Protein AF-0000000078652740 (afdb_homodimer)

Solvent-accessible surface area (backbone atoms only — not comparable to full-atom values): 12993 Å² total; per-residue (Å²): 124,85,76,62,72,45,79,94,53,55,60,87,77,46,58,88,49,27,45,53,36,33,35,73,75,49,30,42,51,66,47,46,45,50,50,59,66,27,67,89,37,72,40,36,67,67,56,48,48,60,71,64,47,96,61,51,69,67,55,52,53,51,48,52,51,52,34,33,75,70,50,29,34,41,80,46,77,42,96,46,94,71,71,42,59,38,34,31,58,28,78,58,36,55,68,46,48,61,38,52,49,35,30,28,53,48,17,48,52,50,51,50,31,24,52,59,62,96,127,84,75,62,71,46,78,92,52,56,60,88,76,47,57,88,48,27,44,55,36,33,35,71,76,50,31,40,50,66,48,47,45,51,50,58,66,27,66,89,36,70,40,35,68,68,56,48,47,60,72,64,48,94,62,52,70,67,55,51,52,51,48,52,51,51,33,34,75,71,49,29,35,42,81,45,77,42,95,47,94,73,71,44,58,39,35,31,56,30,78,58,36,55,68,47,49,60,36,53,49,35,30,28,54,48,17,46,52,49,51,50,31,26,52,59,60,98

Secondary structure (DSSP, 8-state):
------TT--GGGS-SSHHHHHHHHH-BHHHHHHHHHHTT--B-HHHHHHHH-S--HHHHHHHHHHHHHTTSEEEEEE-SSS-EEEEEE-HHHHTTHHHHHHHHHHHHHHHHHHHHT-/------TT--GGGS-SSHHHHHHHHH-BHHHHHHHHHHTT--B-HHHHHHHH-S--HHHHHHHHHHHHHTTSEEEEEE-SSS-EEEEEE-HHHHTTHHHHHHHHHHHHHHHHHHHHT-

Radius of gyration: 19.43 Å; Cα contacts (8 Å, |Δi|>4): 302; chains: 2; bounding box: 37×61×44 Å

Structure (mmCIF, N/CA/C/O backbone):
data_AF-0000000078652740-model_v1
#
loop_
_entity.id
_entity.type
_entity.pdbx_description
1 polymer 'Transcriptional regulatory protein'
#
loop_
_atom_site.group_PDB
_atom_site.id
_atom_site.type_symbol
_atom_site.label_atom_id
_atom_site.label_alt_id
_atom_site.label_comp_id
_atom_site.label_asym_id
_atom_site.label_entity_id
_atom_site.label_seq_id
_atom_site.pdbx_PDB_ins_code
_atom_site.Cartn_x
_atom_site.Cartn_y
_atom_site.Cartn_z
_atom_site.occupancy
_atom_site.B_iso_or_equiv
_atom_site.auth_seq_id
_atom_site.auth_comp_id
_atom_site.auth_asym_id
_atom_site.auth_atom_id
_atom_site.pdbx_PDB_model_num
ATOM 1 N N . MET A 1 1 ? -8.688 23.406 -11.023 1 40.38 1 MET A N 1
ATOM 2 C CA . MET A 1 1 ? -7.969 22.281 -10.445 1 40.38 1 MET A CA 1
ATOM 3 C C . MET A 1 1 ? -6.617 22.719 -9.891 1 40.38 1 MET A C 1
ATOM 5 O O . MET A 1 1 ? -5.785 23.266 -10.625 1 40.38 1 MET A O 1
ATOM 9 N N . SER A 1 2 ? -6.676 23.188 -8.648 1 46.56 2 SER A N 1
ATOM 10 C CA . SER A 1 2 ? -5.48 23.828 -8.117 1 46.56 2 SER A CA 1
ATOM 11 C C . SER A 1 2 ? -4.23 23 -8.43 1 46.56 2 SER A C 1
ATOM 13 O O . SER A 1 2 ? -4.25 21.781 -8.336 1 46.56 2 SER A O 1
ATOM 15 N N . GLU A 1 3 ? -3.398 23.469 -9.219 1 55.47 3 GLU A N 1
ATOM 16 C CA . GLU A 1 3 ? -2.146 22.859 -9.672 1 55.47 3 GLU A CA 1
ATOM 17 C C . GLU A 1 3 ? -1.311 22.375 -8.492 1 55.47 3 GLU A C 1
ATOM 19 O O . GLU A 1 3 ? -1.034 23.141 -7.562 1 55.47 3 GLU A O 1
ATOM 24 N N . ILE A 1 4 ? -1.416 21.109 -8.195 1 65 4 ILE A N 1
ATOM 25 C CA . ILE A 1 4 ? -0.569 20.547 -7.148 1 65 4 ILE A CA 1
ATOM 26 C C . ILE A 1 4 ? 0.899 20.812 -7.473 1 65 4 ILE A C 1
ATOM 28 O O . ILE A 1 4 ? 1.375 20.469 -8.555 1 65 4 ILE A O 1
ATOM 32 N N . VAL A 1 5 ? 1.464 21.75 -6.738 1 64.81 5 VAL A N 1
ATOM 33 C CA . VAL A 1 5 ? 2.885 22.047 -6.906 1 64.81 5 VAL A CA 1
ATOM 34 C C . VAL A 1 5 ? 3.703 21.203 -5.934 1 64.81 5 VAL A C 1
ATOM 36 O O . VAL A 1 5 ? 3.473 21.234 -4.723 1 64.81 5 VAL A O 1
ATOM 39 N N . VAL A 1 6 ? 4.438 20.297 -6.59 1 73.06 6 VAL A N 1
ATOM 40 C CA . VAL A 1 6 ? 5.34 19.484 -5.777 1 73.06 6 VAL A CA 1
ATOM 41 C C . VAL A 1 6 ? 6.738 20.109 -5.785 1 73.06 6 VAL A C 1
ATOM 43 O O . VAL A 1 6 ? 7.422 20.094 -6.812 1 73.06 6 VAL A O 1
ATOM 46 N N . ALA A 1 7 ? 7.043 20.812 -4.844 1 68.19 7 ALA A N 1
ATOM 47 C CA . ALA A 1 7 ? 8.344 21.484 -4.789 1 68.19 7 ALA A CA 1
ATOM 48 C C . ALA A 1 7 ? 9.414 20.547 -4.227 1 68.19 7 ALA A C 1
ATOM 50 O O . ALA A 1 7 ? 9.117 19.703 -3.383 1 68.19 7 ALA A O 1
ATOM 51 N N . GLY A 1 8 ? 10.555 20.547 -4.809 1 81.06 8 GLY A N 1
ATOM 52 C CA . GLY A 1 8 ? 11.727 19.938 -4.203 1 81.06 8 GLY A CA 1
ATOM 53 C C . GLY A 1 8 ? 11.977 18.531 -4.688 1 81.06 8 GLY A C 1
ATOM 54 O O . GLY A 1 8 ? 12.859 17.844 -4.176 1 81.06 8 GLY A O 1
ATOM 55 N N . VAL A 1 9 ? 11.141 18.047 -5.562 1 87.88 9 VAL A N 1
ATOM 56 C CA . VAL A 1 9 ? 11.359 16.703 -6.07 1 87.88 9 VAL A CA 1
ATOM 57 C C . VAL A 1 9 ? 11.781 16.75 -7.535 1 87.88 9 VAL A C 1
ATOM 59 O O . VAL A 1 9 ? 11.172 17.469 -8.336 1 87.88 9 VAL A O 1
ATOM 62 N N . SER A 1 10 ? 12.742 16.016 -7.852 1 90.81 10 SER A N 1
ATOM 63 C CA . SER A 1 10 ? 13.18 15.922 -9.242 1 90.81 10 SER A CA 1
ATOM 64 C C . SER A 1 10 ? 12.602 14.68 -9.914 1 90.81 10 SER A C 1
ATOM 66 O O . SER A 1 10 ? 12.516 13.617 -9.297 1 90.81 10 SER A O 1
ATOM 68 N N . PRO A 1 11 ? 12.227 14.844 -11.133 1 90.88 11 PRO A N 1
ATOM 69 C CA . PRO A 1 11 ? 11.719 13.68 -11.859 1 90.88 11 PRO A CA 1
ATOM 70 C C . PRO A 1 11 ? 12.688 12.5 -11.852 1 90.88 11 PRO A C 1
ATOM 72 O O . PRO A 1 11 ? 12.266 11.344 -11.844 1 90.88 11 PRO A O 1
ATOM 75 N N . SER A 1 12 ? 13.93 12.82 -11.836 1 91.5 12 SER A N 1
ATOM 76 C CA . SER A 1 12 ? 14.953 11.773 -11.883 1 91.5 12 SER A CA 1
ATOM 77 C C . SER A 1 12 ? 15 10.992 -10.578 1 91.5 12 SER A C 1
ATOM 79 O O . SER A 1 12 ? 15.586 9.906 -10.516 1 91.5 12 SER A O 1
ATOM 81 N N . ASP A 1 13 ? 14.375 11.453 -9.578 1 91.44 13 ASP A N 1
ATOM 82 C CA . ASP A 1 13 ? 14.359 10.812 -8.266 1 91.44 13 ASP A CA 1
ATOM 83 C C . ASP A 1 13 ? 13.219 9.805 -8.156 1 91.44 13 ASP A C 1
ATOM 85 O O . ASP A 1 13 ? 13.133 9.047 -7.188 1 91.44 13 ASP A O 1
ATOM 89 N N . LEU A 1 14 ? 12.383 9.836 -9.141 1 95.69 14 LEU A N 1
ATOM 90 C CA . LEU A 1 14 ? 11.195 8.992 -9.07 1 95.69 14 LEU A CA 1
ATOM 91 C C . LEU A 1 14 ? 11.391 7.715 -9.891 1 95.69 14 LEU A C 1
ATOM 93 O O . LEU A 1 14 ? 12.016 7.742 -10.945 1 95.69 14 LEU A O 1
ATOM 97 N N . PRO A 1 15 ? 10.875 6.637 -9.352 1 96.31 15 PRO A N 1
ATOM 98 C CA . PRO A 1 15 ? 10.914 5.414 -10.164 1 96.31 15 PRO A CA 1
ATOM 99 C C . PRO A 1 15 ? 10.234 5.578 -11.516 1 96.31 15 PRO A C 1
ATOM 101 O O . PRO A 1 15 ? 9.312 6.391 -11.648 1 96.31 15 PRO A O 1
ATOM 104 N N . ALA A 1 16 ? 10.688 4.805 -12.461 1 95.31 16 ALA A N 1
ATOM 105 C CA . ALA A 1 16 ? 10.062 4.824 -13.781 1 95.31 16 ALA A CA 1
ATOM 106 C C . ALA A 1 16 ? 8.625 4.324 -13.719 1 95.31 16 ALA A C 1
ATOM 108 O O . ALA A 1 16 ? 7.734 4.887 -14.359 1 95.31 16 ALA A O 1
ATOM 109 N N . CYS A 1 17 ? 8.398 3.344 -12.953 1 97.12 17 CYS A N 1
ATOM 110 C CA . CYS A 1 17 ? 7.066 2.76 -12.828 1 97.12 17 CYS A CA 1
ATOM 111 C C . CYS A 1 17 ? 6.172 3.621 -11.953 1 97.12 17 CYS A C 1
ATOM 113 O O . CYS A 1 17 ? 6.492 3.871 -10.789 1 97.12 17 CYS A O 1
ATOM 115 N N . PRO A 1 18 ? 4.977 3.971 -12.453 1 98.44 18 PRO A N 1
ATOM 116 C CA . PRO A 1 18 ? 4.078 4.828 -11.68 1 98.44 18 PRO A CA 1
ATOM 117 C C . PRO A 1 18 ? 3.584 4.16 -10.398 1 98.44 18 PRO A C 1
ATOM 119 O O . PRO A 1 18 ? 3.396 4.828 -9.375 1 98.44 18 PRO A O 1
ATOM 122 N N . VAL A 1 19 ? 3.359 2.887 -10.484 1 98.69 19 VAL A N 1
ATOM 123 C CA . VAL A 1 19 ? 2.949 2.186 -9.266 1 98.69 19 VAL A CA 1
ATOM 124 C C . VAL A 1 19 ? 4.039 2.307 -8.203 1 98.69 19 VAL A C 1
ATOM 126 O O . VAL A 1 19 ? 3.752 2.576 -7.039 1 98.69 19 VAL A O 1
ATOM 129 N N . GLU A 1 20 ? 5.273 2.152 -8.617 1 98 20 GLU A N 1
ATOM 130 C CA . GLU A 1 20 ? 6.387 2.297 -7.691 1 98 20 GLU A CA 1
ATOM 131 C C . GLU A 1 20 ? 6.488 3.727 -7.168 1 98 20 GLU A C 1
ATOM 133 O O . GLU A 1 20 ? 6.871 3.947 -6.016 1 98 20 GLU A O 1
ATOM 138 N N . THR A 1 21 ? 6.211 4.645 -8.031 1 98.06 21 THR A N 1
ATOM 139 C CA . THR A 1 21 ? 6.184 6.035 -7.586 1 98.06 21 THR A CA 1
ATOM 140 C C . THR A 1 21 ? 5.184 6.219 -6.445 1 98.06 21 THR A C 1
ATOM 142 O O . THR A 1 21 ? 5.5 6.848 -5.434 1 98.06 21 THR A O 1
ATOM 145 N N . THR A 1 22 ? 3.971 5.676 -6.574 1 98.62 22 THR A N 1
ATOM 146 C CA . THR A 1 22 ? 2.973 5.727 -5.512 1 98.62 22 THR A 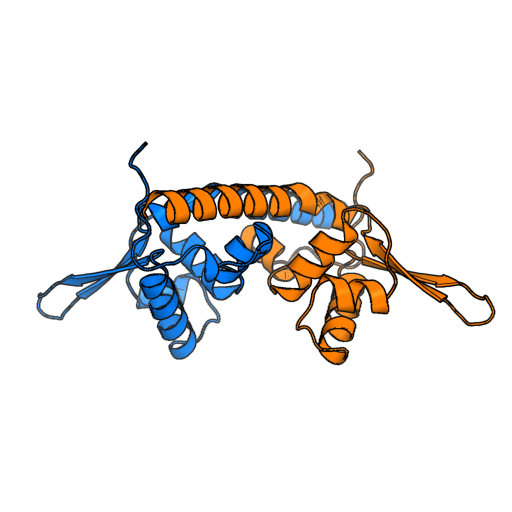CA 1
ATOM 147 C C . THR A 1 22 ? 3.492 5.047 -4.25 1 98.62 22 THR A C 1
ATOM 149 O O . THR A 1 22 ? 3.371 5.594 -3.15 1 98.62 22 THR A O 1
ATOM 152 N N . LEU A 1 23 ? 4.152 3.924 -4.453 1 98.31 23 LEU A N 1
ATOM 153 C CA . LEU A 1 23 ? 4.652 3.152 -3.32 1 98.31 23 LEU A CA 1
ATOM 154 C C . LEU A 1 23 ? 5.785 3.891 -2.617 1 98.31 23 LEU A C 1
ATOM 156 O O . LEU A 1 23 ? 5.992 3.719 -1.413 1 98.31 23 LEU A O 1
ATOM 160 N N . LYS A 1 24 ? 6.492 4.691 -3.359 1 96.81 24 LYS A N 1
ATOM 161 C CA . LYS A 1 24 ? 7.531 5.516 -2.748 1 96.81 24 LYS A CA 1
ATOM 162 C C . LYS A 1 24 ? 6.938 6.457 -1.699 1 96.81 24 LYS A C 1
ATOM 164 O O . LYS A 1 24 ? 7.57 6.727 -0.675 1 96.81 24 LYS A O 1
ATOM 169 N N . LEU A 1 25 ? 5.75 6.848 -1.928 1 96.69 25 LEU A N 1
ATOM 170 C CA . LEU A 1 25 ? 5.137 7.832 -1.04 1 96.69 25 LEU A CA 1
ATOM 171 C C . LEU A 1 25 ? 4.262 7.148 0.005 1 96.69 25 LEU A C 1
ATOM 173 O O . LEU A 1 25 ? 4.211 7.582 1.157 1 96.69 25 LEU A O 1
ATOM 177 N N . ILE A 1 26 ? 3.535 6.07 -0.418 1 97.06 26 ILE A N 1
ATOM 178 C CA . ILE A 1 26 ? 2.625 5.406 0.51 1 97.06 26 ILE A CA 1
ATOM 179 C C . ILE A 1 26 ? 2.775 3.893 0.386 1 97.06 26 ILE A C 1
ATOM 181 O O . ILE A 1 26 ? 1.785 3.176 0.224 1 97.06 26 ILE A O 1
ATOM 185 N N . GLY A 1 27 ? 3.961 3.365 0.598 1 95.44 27 GLY A N 1
ATOM 186 C CA . GLY A 1 27 ? 4.223 1.948 0.401 1 95.44 27 GLY A CA 1
ATOM 187 C C . GLY A 1 27 ? 4.234 1.158 1.696 1 95.44 27 GLY A C 1
ATOM 188 O O . GLY A 1 27 ? 4.496 -0.046 1.691 1 95.44 27 GLY A O 1
ATOM 189 N N . ASN A 1 28 ? 4.027 1.863 2.717 1 95.56 28 ASN A N 1
ATOM 190 C CA . ASN A 1 28 ? 3.963 1.305 4.062 1 95.56 28 ASN A CA 1
ATOM 191 C C . ASN A 1 28 ? 2.549 1.378 4.633 1 95.56 28 ASN A C 1
ATOM 193 O O . ASN A 1 28 ? 1.852 2.377 4.449 1 95.56 28 ASN A O 1
ATOM 197 N N . LYS A 1 29 ? 2.156 0.213 5.32 1 97.31 29 LYS A N 1
ATOM 198 C CA . LYS A 1 29 ? 0.785 0.145 5.82 1 97.31 29 LYS A CA 1
ATOM 199 C C . LYS A 1 29 ? 0.471 1.332 6.727 1 97.31 29 LYS A C 1
ATOM 201 O O . LYS A 1 29 ? -0.642 1.862 6.699 1 97.31 29 LYS A O 1
ATOM 206 N N . TRP A 1 30 ? 1.463 1.786 7.52 1 98.44 30 TRP A N 1
ATOM 207 C CA . TRP A 1 30 ? 1.229 2.873 8.461 1 98.44 30 TRP A CA 1
ATOM 208 C C . TRP A 1 30 ? 0.951 4.184 7.727 1 98.44 30 TRP A C 1
ATOM 210 O O . TRP A 1 30 ? 0.128 4.988 8.172 1 98.44 30 TRP A O 1
ATOM 220 N N . GLU A 1 31 ? 1.569 4.379 6.613 1 98.5 31 GLU A N 1
ATOM 221 C CA . GLU A 1 31 ? 1.33 5.578 5.812 1 98.5 31 GLU A CA 1
ATOM 222 C C . GLU A 1 31 ? -0.087 5.59 5.25 1 98.5 31 GLU A C 1
ATOM 224 O O . GLU A 1 31 ? -0.738 6.637 5.215 1 98.5 31 GLU A O 1
ATOM 229 N N . VAL A 1 32 ? -0.518 4.461 4.879 1 98.75 32 VAL A N 1
ATOM 230 C CA . VAL A 1 32 ? -1.872 4.336 4.352 1 98.75 32 VAL A CA 1
ATOM 231 C C . VAL A 1 32 ? -2.887 4.602 5.461 1 98.75 32 VAL A C 1
ATOM 233 O O . VAL A 1 32 ? -3.879 5.301 5.246 1 98.75 32 VAL A O 1
ATOM 236 N N . LEU A 1 33 ? -2.656 4.109 6.637 1 98.75 33 LEU A N 1
ATOM 237 C CA . LEU A 1 33 ? -3.6 4.277 7.734 1 98.75 33 LEU A CA 1
ATOM 238 C C . LEU A 1 33 ? -3.607 5.723 8.227 1 98.75 33 LEU A C 1
ATOM 240 O O . LEU A 1 33 ? -4.656 6.246 8.602 1 98.75 33 LEU A O 1
ATOM 244 N N . VAL A 1 34 ? -2.449 6.363 8.219 1 98.81 34 VAL A N 1
ATOM 245 C CA . VAL A 1 34 ? -2.398 7.785 8.539 1 98.81 34 VAL A CA 1
ATOM 246 C C . VAL A 1 34 ? -3.221 8.578 7.523 1 98.81 34 VAL A C 1
ATOM 248 O O . VAL A 1 34 ? -4.027 9.43 7.898 1 98.81 34 VAL A O 1
ATOM 251 N N . LEU A 1 35 ? -3.01 8.266 6.25 1 98.75 35 LEU A N 1
ATOM 252 C CA . LEU A 1 35 ? -3.76 8.898 5.172 1 98.75 35 LEU A CA 1
ATOM 253 C C . LEU A 1 35 ? -5.262 8.727 5.379 1 98.75 35 LEU A C 1
ATOM 255 O O . LEU A 1 35 ? -6.016 9.695 5.309 1 98.75 35 LEU A O 1
ATOM 259 N N . ARG A 1 36 ? -5.609 7.562 5.605 1 98.69 36 ARG A N 1
ATOM 260 C CA . ARG A 1 36 ? -7.016 7.23 5.816 1 98.69 36 ARG A CA 1
ATOM 261 C C . ARG A 1 36 ? -7.609 8.055 6.957 1 98.69 36 ARG A C 1
ATOM 263 O O . ARG A 1 36 ? -8.688 8.633 6.812 1 98.69 36 ARG A O 1
ATOM 270 N N . ASP A 1 37 ? -6.895 8.117 8.07 1 98.75 37 ASP A N 1
ATOM 271 C CA . ASP A 1 37 ? -7.43 8.734 9.281 1 98.75 37 ASP A CA 1
ATOM 272 C C . ASP A 1 37 ? -7.453 10.25 9.164 1 98.75 37 ASP A C 1
ATOM 274 O O . ASP A 1 37 ? -8.219 10.93 9.859 1 98.75 37 ASP A O 1
ATOM 278 N N . LEU A 1 38 ? -6.672 10.781 8.266 1 98.81 38 LEU A N 1
ATOM 279 C CA . LEU A 1 38 ? -6.637 12.227 8.094 1 98.81 38 LEU A CA 1
ATOM 280 C C . LEU A 1 38 ? -7.582 12.672 6.984 1 98.81 38 LEU A C 1
ATOM 282 O O . LEU A 1 38 ? -7.875 13.859 6.852 1 98.81 38 LEU A O 1
ATOM 286 N N . MET A 1 39 ? -8.07 11.758 6.199 1 98.75 39 MET A N 1
ATOM 287 C CA . MET A 1 39 ? -8.945 12.094 5.078 1 98.75 39 MET A CA 1
ATOM 288 C C . MET A 1 39 ? -10.18 12.852 5.555 1 98.75 39 MET A C 1
ATOM 290 O O . MET A 1 39 ? -10.578 13.844 4.949 1 98.75 39 MET A O 1
ATOM 294 N N . PRO A 1 40 ? -10.797 12.461 6.641 1 98.31 40 PRO A N 1
ATOM 295 C CA . PRO A 1 40 ? -12 13.172 7.086 1 98.31 40 PRO A CA 1
ATOM 296 C C . PRO A 1 40 ? -11.688 14.547 7.66 1 98.31 40 PRO A C 1
ATOM 298 O O . PRO A 1 40 ? -12.594 15.367 7.832 1 98.31 40 PRO A O 1
ATOM 301 N N . GLY A 1 41 ? -10.344 14.703 8.094 1 98.25 41 GLY A N 1
ATOM 302 C CA . GLY A 1 41 ? -10 16.016 8.641 1 98.25 41 GLY A CA 1
ATOM 303 C C . GLY A 1 41 ? -8.75 15.984 9.508 1 98.25 41 GLY A C 1
ATOM 304 O O . GLY A 1 41 ? -8.031 14.984 9.531 1 98.25 41 GLY A O 1
ATOM 305 N N . THR A 1 42 ? -8.578 17.078 10.188 1 98.56 42 THR A N 1
ATOM 306 C CA . THR A 1 42 ? -7.395 17.328 11.008 1 98.56 42 THR A CA 1
ATOM 307 C C . THR A 1 42 ? -7.449 16.5 12.289 1 98.56 42 THR A C 1
ATOM 309 O O . THR A 1 42 ? -8.523 16.281 12.852 1 98.56 42 THR A O 1
ATOM 312 N N . LYS A 1 43 ? -6.277 16.078 12.758 1 98.75 43 LYS A N 1
ATOM 313 C CA . LYS A 1 43 ? -6.184 15.352 14.016 1 98.75 43 LYS A CA 1
ATOM 314 C C . LYS A 1 43 ? -4.914 15.727 14.781 1 98.75 43 LYS A C 1
ATOM 316 O O . LYS A 1 43 ? -3.918 16.125 14.172 1 98.75 43 LYS A O 1
ATOM 321 N N . ARG A 1 44 ? -5.07 15.555 16.047 1 98.56 44 ARG A N 1
ATOM 322 C CA . ARG A 1 44 ? -3.879 15.641 16.891 1 98.56 44 ARG A CA 1
ATOM 323 C C . ARG A 1 44 ? -3.162 14.297 16.953 1 98.56 44 ARG A C 1
ATOM 325 O O . ARG A 1 44 ? -3.729 13.266 16.578 1 98.56 44 ARG A O 1
ATOM 332 N N . PHE A 1 45 ? -1.883 14.375 17.484 1 98.56 45 PHE A N 1
ATOM 333 C CA . PHE A 1 45 ? -1.041 13.18 17.531 1 98.56 45 PHE A CA 1
ATOM 334 C C . PHE A 1 45 ? -1.737 12.062 18.297 1 98.56 45 PHE A C 1
ATOM 336 O O . PHE A 1 45 ? -1.806 10.93 17.812 1 98.56 45 PHE A O 1
ATOM 343 N N . GLY A 1 46 ? -2.258 12.414 19.375 1 98.19 46 GLY A N 1
ATOM 344 C CA . GLY A 1 46 ? -2.9 11.414 20.219 1 98.19 46 GLY A CA 1
ATOM 345 C C . GLY A 1 46 ? -4.113 10.781 19.562 1 98.19 46 GLY A C 1
ATOM 346 O O . GLY A 1 46 ? -4.352 9.586 19.719 1 98.19 46 GLY A O 1
ATOM 347 N N . GLU A 1 47 ? -4.934 11.578 18.891 1 98.56 47 GLU A N 1
ATOM 348 C CA . GLU A 1 47 ? -6.098 11.078 18.156 1 98.56 47 GLU A CA 1
ATOM 349 C C . GLU A 1 47 ? -5.684 10.109 17.062 1 98.56 47 GLU A C 1
ATOM 351 O O . GLU A 1 47 ? -6.328 9.078 16.859 1 98.56 47 GLU A O 1
ATOM 356 N N . LEU A 1 48 ? -4.648 10.422 16.344 1 98.56 48 LEU A N 1
ATOM 357 C CA . LEU A 1 48 ? -4.121 9.555 15.297 1 98.56 48 LEU A CA 1
ATOM 358 C C . LEU A 1 48 ? -3.654 8.227 15.883 1 98.56 48 LEU A C 1
ATOM 360 O O . LEU A 1 48 ? -3.996 7.156 15.367 1 98.56 48 LEU A O 1
ATOM 364 N N . LYS A 1 49 ? -2.885 8.344 16.922 1 98.56 49 LYS A N 1
ATOM 365 C CA . LYS A 1 49 ? -2.361 7.145 17.562 1 98.56 49 LYS A CA 1
ATOM 366 C C . LYS A 1 49 ? -3.492 6.207 17.984 1 98.56 49 LYS A C 1
ATOM 368 O O . LYS A 1 49 ? -3.414 4.996 17.781 1 98.56 49 LYS A O 1
ATOM 373 N N . GLN A 1 50 ? -4.523 6.809 18.5 1 98.19 50 GLN A N 1
ATOM 374 C CA . GLN A 1 50 ? -5.66 6.027 18.984 1 98.19 50 GLN A CA 1
ATOM 375 C C . GLN A 1 50 ? -6.438 5.422 17.812 1 98.19 50 GLN A C 1
ATOM 377 O O . GLN A 1 50 ? -6.816 4.25 17.859 1 98.19 50 GLN A O 1
ATOM 382 N N . SER A 1 51 ? -6.691 6.184 16.844 1 97.25 51 SER A N 1
ATOM 383 C CA . SER A 1 51 ? -7.527 5.746 15.734 1 97.25 51 SER A CA 1
ATOM 384 C C . SER A 1 51 ? -6.832 4.664 14.914 1 97.25 51 SER A C 1
ATOM 386 O O . SER A 1 51 ? -7.477 3.73 14.43 1 97.25 51 SER A O 1
ATOM 388 N N . ILE A 1 52 ? -5.59 4.75 14.648 1 97.56 52 ILE A N 1
ATOM 389 C CA . ILE A 1 52 ? -4.836 3.773 13.867 1 97.56 52 ILE A CA 1
ATOM 390 C C . ILE A 1 52 ? -4.688 2.48 14.664 1 97.56 52 ILE A C 1
ATOM 392 O O . ILE A 1 52 ? -4.824 1.385 14.117 1 97.56 52 ILE A O 1
ATOM 396 N N . GLY A 1 53 ? -4.426 2.588 15.922 1 95.69 53 GLY A N 1
ATOM 397 C CA . GLY A 1 53 ? -4.277 1.421 16.781 1 95.69 53 GLY A CA 1
ATOM 398 C C . GLY A 1 53 ? -3.047 0.595 16.453 1 95.69 53 GLY A C 1
ATOM 399 O O . GLY A 1 53 ? -2.656 0.484 15.289 1 95.69 53 GLY A O 1
ATOM 400 N N .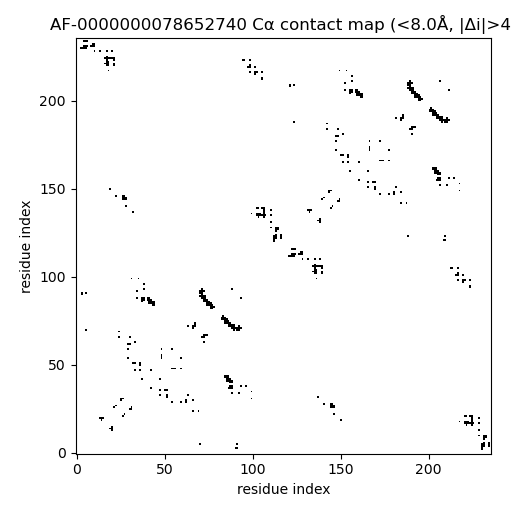 GLY A 1 54 ? -2.447 0.051 17.484 1 96.62 54 GLY A N 1
ATOM 401 C CA . GLY A 1 54 ? -1.372 -0.918 17.328 1 96.62 54 GLY A CA 1
ATOM 402 C C . GLY A 1 54 ? -0.05 -0.289 16.938 1 96.62 54 GLY A C 1
ATOM 403 O O . GLY A 1 54 ? 0.995 -0.941 17 1 96.62 54 GLY A O 1
ATOM 404 N N . ILE A 1 55 ? -0.052 0.95 16.5 1 97.88 55 ILE A N 1
ATOM 405 C CA . ILE A 1 55 ? 1.171 1.621 16.062 1 97.88 55 ILE A CA 1
ATOM 406 C C . ILE A 1 55 ? 1.9 2.188 17.281 1 97.88 55 ILE A C 1
ATOM 408 O O . ILE A 1 55 ? 1.271 2.709 18.203 1 97.88 55 ILE A O 1
ATOM 412 N N . SER A 1 56 ? 3.201 2.139 17.312 1 98.44 56 SER A N 1
ATOM 413 C CA . SER A 1 56 ? 3.961 2.75 18.406 1 98.44 56 SER A CA 1
ATOM 414 C C . SER A 1 56 ? 4.113 4.254 18.188 1 98.44 56 SER A C 1
ATOM 416 O O . SER A 1 56 ? 3.996 4.742 17.062 1 98.44 56 SER A O 1
ATOM 418 N N . GLN A 1 57 ? 4.375 4.918 19.219 1 98.44 57 GLN A N 1
ATOM 419 C CA . GLN A 1 57 ? 4.598 6.359 19.172 1 98.44 57 GLN A CA 1
ATOM 420 C C . GLN A 1 57 ? 5.773 6.695 18.25 1 98.44 57 GLN A C 1
ATOM 422 O O . GLN A 1 57 ? 5.688 7.621 17.438 1 98.44 57 GLN A O 1
ATOM 427 N N . LYS A 1 58 ? 6.777 5.992 18.406 1 98.62 58 LYS A N 1
ATOM 428 C CA . LYS A 1 58 ? 7.984 6.227 17.609 1 98.62 58 LYS A CA 1
ATOM 429 C C . LYS A 1 58 ? 7.699 6.082 16.125 1 98.62 58 LYS A C 1
ATOM 431 O O . LYS A 1 58 ? 8.133 6.914 15.32 1 98.62 58 LYS A O 1
ATOM 436 N N . VAL A 1 59 ? 7.016 5.059 15.789 1 98.69 59 VAL A N 1
ATOM 437 C CA . VAL A 1 59 ? 6.727 4.789 14.383 1 98.69 59 VAL A CA 1
ATOM 438 C C . VAL A 1 59 ? 5.785 5.859 13.836 1 98.69 59 VAL A C 1
ATOM 440 O O . VAL A 1 59 ? 5.977 6.348 12.719 1 98.69 59 VAL A O 1
ATOM 443 N N . LEU A 1 60 ? 4.75 6.184 14.609 1 98.75 60 LEU A N 1
ATOM 444 C CA . LEU A 1 60 ? 3.842 7.23 14.156 1 98.75 60 LEU A CA 1
ATOM 445 C C . LEU A 1 60 ? 4.594 8.531 13.914 1 98.75 60 LEU A C 1
ATOM 447 O O . LEU A 1 60 ? 4.387 9.195 12.891 1 98.75 60 LEU A O 1
ATOM 451 N N . THR A 1 61 ? 5.461 8.93 14.797 1 98.69 61 THR A N 1
ATOM 452 C CA . THR A 1 61 ? 6.281 10.125 14.641 1 98.69 61 THR A CA 1
ATOM 453 C C . THR A 1 61 ? 7.086 10.055 13.344 1 98.69 61 THR A C 1
ATOM 455 O O . THR A 1 61 ? 7.105 11.008 12.562 1 98.69 61 THR A O 1
ATOM 458 N N . SER A 1 62 ? 7.707 8.969 13.156 1 98.69 62 SER A N 1
ATOM 459 C CA . SER A 1 62 ? 8.523 8.773 11.961 1 98.69 62 SER A CA 1
ATOM 460 C C . SER A 1 62 ? 7.691 8.898 10.695 1 98.69 62 SER A C 1
ATOM 462 O O . SER A 1 62 ? 8.102 9.562 9.734 1 98.69 62 SER A O 1
ATOM 464 N N . LYS A 1 63 ? 6.52 8.273 10.656 1 98.62 63 LYS A N 1
ATOM 465 C CA . LYS A 1 63 ? 5.668 8.305 9.469 1 98.62 63 LYS A CA 1
ATOM 466 C C . LYS A 1 63 ? 5.156 9.719 9.203 1 98.62 63 LYS A C 1
ATOM 468 O O . LYS A 1 63 ? 5.117 10.156 8.055 1 98.62 63 LYS A O 1
ATOM 473 N N . LEU A 1 64 ? 4.77 10.398 10.25 1 98.81 64 LEU A N 1
ATOM 474 C CA . LEU A 1 64 ? 4.297 11.766 10.086 1 98.81 64 LEU A CA 1
ATOM 475 C C . LEU A 1 64 ? 5.402 12.664 9.539 1 98.81 64 LEU A C 1
ATOM 477 O O . LEU A 1 64 ? 5.156 13.492 8.656 1 98.81 64 LEU A O 1
ATOM 481 N N . ARG A 1 65 ? 6.59 12.5 10.008 1 98.62 65 ARG A N 1
ATOM 482 C CA . ARG A 1 65 ? 7.727 13.266 9.508 1 98.62 65 ARG A CA 1
ATOM 483 C C . ARG A 1 65 ? 7.996 12.945 8.039 1 98.62 65 ARG A C 1
ATOM 485 O O . ARG A 1 65 ? 8.227 13.852 7.234 1 98.62 65 ARG A O 1
ATOM 492 N N . GLU A 1 66 ? 8.023 11.719 7.723 1 98.06 66 GLU A N 1
ATOM 493 C CA . GLU A 1 66 ? 8.258 11.297 6.344 1 98.06 66 GLU A CA 1
ATOM 494 C C . GLU A 1 66 ? 7.184 11.852 5.41 1 98.06 66 GLU A C 1
ATOM 496 O O . GLU A 1 66 ? 7.492 12.359 4.332 1 98.06 66 GLU A O 1
ATOM 501 N N . MET A 1 67 ? 5.988 11.758 5.879 1 98.44 67 MET A N 1
ATOM 502 C CA . MET A 1 67 ? 4.875 12.195 5.039 1 98.44 67 MET A CA 1
ATOM 503 C C . MET A 1 67 ? 4.844 13.711 4.926 1 98.44 67 MET A C 1
ATOM 505 O O . MET A 1 67 ? 4.398 14.258 3.91 1 98.44 67 MET A O 1
ATOM 509 N N . GLU A 1 68 ? 5.27 14.375 5.93 1 98.25 68 GLU A N 1
ATOM 510 C CA . GLU A 1 68 ? 5.457 15.812 5.828 1 98.25 68 GLU A CA 1
ATOM 511 C C . GLU A 1 68 ? 6.535 16.156 4.805 1 98.25 68 GLU A C 1
ATOM 513 O O . GLU A 1 68 ? 6.332 17.031 3.949 1 98.25 68 GLU A O 1
ATOM 518 N N . ALA A 1 69 ? 7.645 15.508 4.879 1 96.62 69 ALA A N 1
ATOM 519 C CA . ALA A 1 69 ? 8.75 15.734 3.955 1 96.62 69 ALA A CA 1
ATOM 520 C C . ALA A 1 69 ? 8.336 15.438 2.518 1 96.62 69 ALA A C 1
ATOM 522 O O . ALA A 1 69 ? 8.797 16.109 1.584 1 96.62 69 ALA A O 1
ATOM 523 N N . ASP A 1 70 ? 7.445 14.531 2.365 1 95.94 70 ASP A N 1
ATOM 524 C CA . ASP A 1 70 ? 6.996 14.125 1.04 1 95.94 70 ASP A CA 1
ATOM 525 C C . ASP A 1 70 ? 5.859 15.016 0.543 1 95.94 70 ASP A C 1
ATOM 527 O O . ASP A 1 70 ? 5.352 14.828 -0.564 1 95.94 70 ASP A O 1
ATOM 531 N N . GLY A 1 71 ? 5.395 15.867 1.403 1 96.75 71 GLY A N 1
ATOM 532 C CA . GLY A 1 71 ? 4.41 16.859 0.997 1 96.75 71 GLY A CA 1
ATOM 533 C C . GLY A 1 71 ? 2.982 16.344 1.089 1 96.75 71 GLY A C 1
ATOM 534 O O . GLY A 1 71 ? 2.07 16.938 0.501 1 96.75 71 GLY A O 1
ATOM 535 N N . LEU A 1 72 ? 2.791 15.305 1.838 1 98.06 72 LEU A N 1
ATOM 536 C CA . LEU A 1 72 ? 1.465 14.703 1.93 1 98.06 72 LEU A CA 1
ATOM 537 C C . LEU A 1 72 ? 0.72 15.219 3.158 1 98.06 72 LEU A C 1
ATOM 539 O O . LEU A 1 72 ? -0.511 15.289 3.156 1 98.06 72 LEU A O 1
ATOM 543 N N . VAL A 1 73 ? 1.454 15.5 4.199 1 98.69 73 VAL A N 1
ATOM 544 C CA . VAL A 1 73 ? 0.892 15.906 5.48 1 98.69 73 VAL A CA 1
ATOM 545 C C . VAL A 1 73 ? 1.433 17.281 5.871 1 98.69 73 VAL A C 1
ATOM 547 O O . VAL A 1 73 ? 2.59 17.609 5.59 1 98.69 73 VAL A O 1
ATOM 550 N N . GLU A 1 74 ? 0.589 17.953 6.438 1 98.31 74 GLU A N 1
ATOM 551 C CA . GLU A 1 74 ? 0.97 19.25 7.016 1 98.31 74 GLU A CA 1
ATOM 552 C C . GLU A 1 74 ? 0.882 19.219 8.539 1 98.31 74 GLU A C 1
ATOM 554 O O . GLU A 1 74 ? -0.093 18.703 9.102 1 98.31 74 GLU A O 1
ATOM 559 N N . ARG A 1 75 ? 1.911 19.656 9.18 1 98.12 75 ARG A N 1
ATOM 560 C CA . ARG A 1 75 ? 1.976 19.828 10.633 1 98.12 75 ARG A CA 1
ATOM 561 C C . ARG A 1 75 ? 1.804 21.297 11.016 1 98.12 75 ARG A C 1
ATOM 563 O O . ARG A 1 75 ? 2.584 22.141 10.586 1 98.12 75 ARG A O 1
ATOM 570 N N . ARG A 1 76 ? 0.776 21.609 11.773 1 98.25 76 ARG A N 1
ATOM 571 C CA . ARG A 1 76 ? 0.538 22.969 12.211 1 98.25 76 ARG A CA 1
ATOM 572 C C . ARG A 1 76 ? 0.689 23.094 13.727 1 98.25 76 ARG A C 1
ATOM 574 O O . ARG A 1 76 ? 0.102 22.328 14.477 1 98.25 76 ARG A O 1
ATOM 581 N N . VAL A 1 77 ? 1.45 24.094 14.086 1 96.94 77 VAL A N 1
ATOM 582 C CA . VAL A 1 77 ? 1.686 24.344 15.508 1 96.94 77 VAL A CA 1
ATOM 583 C C . VAL A 1 77 ? 0.916 25.594 15.938 1 96.94 77 VAL A C 1
ATOM 585 O O . VAL A 1 77 ? 0.979 26.625 15.281 1 96.94 77 VAL A O 1
ATOM 588 N N . TYR A 1 78 ? 0.149 25.547 16.969 1 96.06 78 TYR A N 1
ATOM 589 C CA . TYR A 1 78 ? -0.573 26.672 17.578 1 96.06 78 TYR A CA 1
ATOM 590 C C . TYR A 1 78 ? 0.09 27.109 18.875 1 96.06 78 TYR A C 1
ATOM 592 O O . TYR A 1 78 ? 0.239 26.328 19.797 1 96.06 78 TYR A O 1
ATOM 600 N N . ALA A 1 79 ? 0.422 28.328 18.859 1 93.19 79 ALA A N 1
ATOM 601 C CA . ALA A 1 79 ? 1.107 28.922 20.016 1 93.19 79 ALA A CA 1
ATOM 602 C C . ALA A 1 79 ? 0.122 29.25 21.141 1 93.19 79 ALA A C 1
ATOM 604 O O . ALA A 1 79 ? -0.141 30.422 21.422 1 93.19 79 ALA A O 1
ATOM 605 N N . GLN A 1 80 ? -0.493 28.391 21.594 1 93.56 80 GLN A N 1
ATOM 606 C CA . GLN A 1 80 ? -1.37 28.531 22.75 1 93.56 80 GLN A CA 1
ATOM 607 C C . GLN A 1 80 ? -0.794 27.812 23.969 1 93.56 80 GLN A C 1
ATOM 609 O O . GLN A 1 80 ? 0.297 27.25 23.906 1 93.56 80 GLN A O 1
ATOM 614 N N . VAL A 1 81 ? -1.367 28.141 25.109 1 92.69 81 VAL A N 1
ATOM 615 C CA . VAL A 1 81 ? -0.933 27.484 26.344 1 92.69 81 VAL A CA 1
ATOM 616 C C . VAL A 1 81 ? -2.008 26.516 26.812 1 92.69 81 VAL A C 1
ATOM 618 O O . VAL A 1 81 ? -3.127 26.922 27.141 1 92.69 81 VAL A O 1
ATOM 621 N N . PRO A 1 82 ? -1.584 25.172 26.75 1 92.44 82 PRO A N 1
ATOM 622 C CA . PRO A 1 82 ? -0.358 24.547 26.266 1 92.44 82 PRO A CA 1
ATOM 623 C C . PRO A 1 82 ? -0.292 24.5 24.734 1 92.44 82 PRO A C 1
ATOM 625 O O . PRO A 1 82 ? -1.327 24.562 24.062 1 92.44 82 PRO A O 1
ATOM 628 N N . PRO A 1 83 ? 0.893 24.328 24.266 1 94.5 83 PRO A N 1
ATOM 629 C CA . PRO A 1 83 ? 1.023 24.266 22.797 1 94.5 83 PRO A CA 1
ATOM 630 C C . PRO A 1 83 ? 0.215 23.125 22.188 1 94.5 83 PRO A C 1
ATOM 632 O O . PRO A 1 83 ? 0.096 22.062 22.781 1 94.5 83 PRO A O 1
ATOM 635 N N . ARG A 1 84 ? -0.29 23.406 21 1 95.62 84 ARG A N 1
ATOM 636 C CA . ARG A 1 84 ? -1.104 22.422 20.281 1 95.62 84 ARG A CA 1
ATOM 637 C C . ARG A 1 84 ? -0.557 22.172 18.875 1 95.62 84 ARG A C 1
ATOM 639 O O . ARG A 1 84 ? -0.18 23.125 18.188 1 95.62 84 ARG A O 1
ATOM 646 N N . VAL A 1 85 ? -0.495 20.875 18.578 1 97.81 85 VAL A N 1
ATOM 647 C CA . VAL A 1 85 ? -0.06 20.484 17.25 1 97.81 85 VAL A CA 1
ATOM 648 C C . VAL A 1 85 ? -1.155 19.672 16.562 1 97.81 85 VAL A C 1
ATOM 650 O O . VAL A 1 85 ? -1.761 18.797 17.172 1 97.81 85 VAL A O 1
ATOM 653 N N . GLU A 1 86 ? -1.382 20.062 15.25 1 98.69 86 GLU A N 1
ATOM 654 C CA . GLU A 1 86 ? -2.367 19.328 14.469 1 98.69 86 GLU A CA 1
ATOM 655 C C . GLU A 1 86 ? -1.779 18.859 13.141 1 98.69 86 GLU A C 1
ATOM 657 O O . GLU A 1 86 ? -0.859 19.5 12.609 1 98.69 86 GLU A O 1
ATOM 662 N N . TYR A 1 87 ? -2.322 17.828 12.703 1 98.88 87 TYR A N 1
ATOM 663 C CA . TYR A 1 87 ? -1.939 17.266 11.406 1 98.88 87 TYR A CA 1
ATOM 664 C C . TYR A 1 87 ? -3.127 17.234 10.453 1 98.88 87 TYR A C 1
ATOM 666 O O . TYR A 1 87 ? -4.25 16.922 10.859 1 98.88 87 TYR A O 1
ATOM 674 N N . SER A 1 88 ? -2.891 17.547 9.211 1 98.88 88 SER A N 1
ATOM 675 C CA . SER A 1 88 ? -3.881 17.453 8.148 1 98.88 88 SER A CA 1
ATOM 676 C C . SER A 1 88 ? -3.229 17.062 6.824 1 98.88 88 SER A C 1
ATOM 678 O O . SER A 1 88 ? -2.002 17.062 6.703 1 98.88 88 SER A O 1
ATOM 680 N N . LEU A 1 89 ? -4.051 16.656 5.91 1 98.81 89 LEU A N 1
ATOM 681 C CA . LEU A 1 89 ? -3.527 16.375 4.578 1 98.81 89 LEU A CA 1
ATOM 682 C C . LEU A 1 89 ? -3.357 17.656 3.773 1 98.81 89 LEU A C 1
ATOM 684 O O . LEU A 1 89 ? -4.184 18.562 3.867 1 98.81 89 LEU A O 1
ATOM 688 N N . THR A 1 90 ? -2.281 17.703 3.025 1 98.31 90 THR A N 1
ATOM 689 C CA . THR A 1 90 ? -2.133 18.75 2.01 1 98.31 90 THR A CA 1
ATOM 690 C C . THR A 1 90 ? -3.059 18.484 0.827 1 98.31 90 THR A C 1
ATOM 692 O O . THR A 1 90 ? -3.68 17.422 0.742 1 98.31 90 THR A O 1
ATOM 695 N N . PRO A 1 91 ? -3.123 19.469 -0.07 1 97.69 91 PRO A N 1
ATOM 696 C CA . PRO A 1 91 ? -3.855 19.188 -1.306 1 97.69 91 PRO A CA 1
ATOM 697 C C . PRO A 1 91 ? -3.312 17.953 -2.039 1 97.69 91 PRO A C 1
ATOM 699 O O . PRO A 1 91 ? -4.09 17.125 -2.527 1 97.69 91 PRO A O 1
ATOM 702 N N . LEU A 1 92 ? -2.025 17.75 -2.076 1 97.38 92 LEU A N 1
ATOM 703 C CA . LEU A 1 92 ? -1.426 16.578 -2.688 1 97.38 92 LEU A CA 1
ATOM 704 C C . LEU A 1 92 ? -1.869 15.305 -1.966 1 97.38 92 LEU A C 1
ATOM 706 O O . LEU A 1 92 ? -2.281 14.328 -2.604 1 97.38 92 LEU A O 1
ATOM 710 N N . GLY A 1 93 ? -1.774 15.328 -0.672 1 98.44 93 GLY A N 1
ATOM 711 C CA . GLY A 1 93 ? -2.215 14.18 0.1 1 98.44 93 GLY A CA 1
ATOM 712 C C . GLY A 1 93 ? -3.646 13.773 -0.198 1 98.44 93 GLY A C 1
ATOM 713 O O . GLY A 1 93 ? -3.957 12.586 -0.281 1 98.44 93 GLY A O 1
ATOM 714 N N . ARG A 1 94 ? -4.488 14.734 -0.375 1 98.5 94 ARG A N 1
ATOM 715 C CA . ARG A 1 94 ? -5.91 14.484 -0.594 1 98.5 94 ARG A CA 1
ATOM 716 C C . ARG A 1 94 ? -6.148 13.836 -1.953 1 98.5 94 ARG A C 1
ATOM 718 O O . ARG A 1 94 ? -7.141 13.125 -2.145 1 98.5 94 ARG A O 1
ATOM 725 N N . THR A 1 95 ? -5.25 14.016 -2.861 1 98.56 95 THR A N 1
ATOM 726 C CA . THR A 1 95 ? -5.422 13.445 -4.195 1 98.56 95 THR A CA 1
ATOM 727 C C . THR A 1 95 ? -5.23 11.93 -4.168 1 98.56 95 THR A C 1
ATOM 729 O O . THR A 1 95 ? -5.523 11.25 -5.152 1 98.56 95 THR A O 1
ATOM 732 N N . LEU A 1 96 ? -4.848 11.375 -3.068 1 98.75 96 LEU A N 1
ATOM 733 C CA . LEU A 1 96 ? -4.656 9.93 -2.939 1 98.75 96 LEU A CA 1
ATOM 734 C C . LEU A 1 96 ? -5.969 9.242 -2.59 1 98.75 96 LEU A C 1
ATOM 736 O O . LEU A 1 96 ? -6.027 8.016 -2.508 1 98.75 96 LEU A O 1
ATOM 740 N N . LYS A 1 97 ? -7.016 9.969 -2.455 1 98.81 97 LYS A N 1
ATOM 741 C CA . LYS A 1 97 ? -8.305 9.422 -2.031 1 98.81 97 LYS A CA 1
ATOM 742 C C . LYS A 1 97 ? -8.758 8.297 -2.953 1 98.81 97 LYS A C 1
ATOM 744 O O . LYS A 1 97 ? -9.281 7.281 -2.488 1 98.81 97 LYS A O 1
ATOM 749 N N . PRO A 1 98 ? -8.578 8.383 -4.258 1 98.88 98 PRO A N 1
ATOM 750 C CA . PRO A 1 98 ? -9.023 7.289 -5.117 1 98.88 98 PRO A CA 1
ATOM 751 C C . PRO A 1 98 ? -8.297 5.98 -4.832 1 98.88 98 PRO A C 1
ATOM 753 O O . PRO A 1 98 ? -8.875 4.898 -4.992 1 98.88 98 PRO A O 1
ATOM 756 N N . VAL A 1 99 ? -7.086 6.059 -4.457 1 98.88 99 VAL A N 1
ATOM 757 C CA . VAL A 1 99 ? -6.348 4.852 -4.094 1 98.88 99 VAL A CA 1
ATOM 758 C C . VAL A 1 99 ? -6.957 4.23 -2.842 1 98.88 99 VAL A C 1
ATOM 760 O O . VAL A 1 99 ? -7.215 3.023 -2.801 1 98.88 99 VAL A O 1
ATOM 763 N N . LEU A 1 100 ? -7.242 5.016 -1.84 1 98.81 100 LEU A N 1
ATOM 764 C CA . LEU A 1 100 ? -7.891 4.539 -0.623 1 98.81 100 LEU A CA 1
ATOM 765 C C . LEU A 1 100 ? -9.266 3.957 -0.931 1 98.81 100 LEU A C 1
ATOM 767 O O . LEU A 1 100 ? -9.648 2.928 -0.37 1 98.81 100 LEU A O 1
ATOM 771 N N . ASP A 1 101 ? -9.961 4.672 -1.791 1 98.88 101 ASP A N 1
ATOM 772 C CA . ASP A 1 101 ? -11.289 4.199 -2.164 1 98.88 101 ASP A CA 1
ATOM 773 C C . ASP A 1 101 ? -11.219 2.824 -2.824 1 98.88 101 ASP A C 1
ATOM 775 O O . ASP A 1 101 ? -12.039 1.947 -2.535 1 98.88 101 ASP A O 1
ATOM 779 N N . ALA A 1 102 ? -10.273 2.604 -3.705 1 98.88 102 ALA A N 1
ATOM 780 C CA . ALA A 1 102 ? -10.102 1.313 -4.367 1 98.88 102 ALA A CA 1
ATOM 781 C C . ALA A 1 102 ? -9.789 0.216 -3.355 1 98.88 102 ALA A C 1
ATOM 783 O O . ALA A 1 102 ? -10.328 -0.889 -3.439 1 98.88 102 ALA A O 1
ATOM 784 N N . MET A 1 103 ? -8.984 0.534 -2.43 1 98.88 103 MET A N 1
ATOM 785 C CA . MET A 1 103 ? -8.656 -0.424 -1.376 1 98.88 103 MET A CA 1
ATOM 786 C C . MET A 1 103 ? -9.891 -0.751 -0.536 1 98.88 103 MET A C 1
ATOM 788 O O . MET A 1 103 ? -10.117 -1.912 -0.19 1 98.88 103 MET A O 1
ATOM 792 N N . GLY A 1 104 ? -10.602 0.286 -0.184 1 98.81 104 GLY A N 1
ATOM 793 C CA . GLY A 1 104 ? -11.82 0.075 0.581 1 98.81 104 GLY A CA 1
ATOM 794 C C . GLY A 1 104 ? -12.836 -0.777 -0.148 1 98.81 104 GLY A C 1
ATOM 795 O O . GLY A 1 104 ? -13.453 -1.666 0.446 1 98.81 104 GLY A O 1
ATOM 796 N N . GLN A 1 105 ? -13.031 -0.467 -1.378 1 98.88 105 GLN A N 1
ATOM 797 C CA . GLN A 1 105 ? -13.977 -1.222 -2.193 1 98.88 105 GLN A CA 1
ATOM 798 C C . GLN A 1 105 ? -13.57 -2.689 -2.289 1 98.88 105 GLN A C 1
ATOM 800 O O . GLN A 1 105 ? -14.406 -3.58 -2.133 1 98.88 105 GLN A O 1
ATOM 805 N N . TRP A 1 106 ? -12.352 -2.93 -2.549 1 98.69 106 TRP A N 1
ATOM 806 C CA . TRP A 1 106 ? -11.891 -4.309 -2.652 1 98.69 106 TRP A CA 1
ATOM 807 C C . TRP A 1 106 ? -12.031 -5.031 -1.315 1 98.69 106 TRP A C 1
ATOM 809 O O . TRP A 1 106 ? -12.508 -6.164 -1.262 1 98.69 106 TRP A O 1
ATOM 819 N N . GLY A 1 107 ? -11.562 -4.344 -0.229 1 98.44 107 GLY A N 1
ATOM 820 C CA . GLY A 1 107 ? -11.688 -4.941 1.091 1 98.44 107 GLY A CA 1
ATOM 821 C C . GLY A 1 107 ? -13.117 -5.309 1.446 1 98.44 107 GLY A C 1
ATOM 822 O O . GLY A 1 107 ? -13.359 -6.348 2.066 1 98.44 107 GLY A O 1
ATOM 823 N N . THR A 1 108 ? -14 -4.477 1.079 1 98.5 108 THR A N 1
ATOM 824 C CA . THR A 1 108 ? -15.414 -4.734 1.321 1 98.5 108 THR A CA 1
ATOM 825 C C . THR A 1 108 ? -15.875 -5.977 0.566 1 98.5 108 THR A C 1
ATOM 827 O O . THR A 1 108 ? -16.531 -6.852 1.139 1 98.5 108 THR A O 1
ATOM 830 N N . ALA A 1 109 ? -15.531 -6.098 -0.695 1 97.5 109 ALA A N 1
ATOM 831 C CA . ALA A 1 109 ? -15.906 -7.246 -1.514 1 97.5 109 ALA A CA 1
ATOM 832 C C . ALA A 1 109 ? -15.297 -8.531 -0.967 1 97.5 109 ALA A C 1
ATOM 834 O O . ALA A 1 109 ? -15.945 -9.578 -0.95 1 97.5 109 ALA A O 1
ATOM 835 N N . TYR A 1 110 ? -14.07 -8.453 -0.535 1 96.94 110 TYR A N 1
ATOM 836 C CA . TYR A 1 110 ? -13.383 -9.609 0.017 1 96.94 110 TYR A CA 1
ATOM 837 C C . TYR A 1 110 ? -14.062 -10.102 1.287 1 96.94 110 TYR A C 1
ATOM 839 O O . TYR A 1 110 ? -14.297 -11.305 1.45 1 96.94 110 TYR A O 1
ATOM 847 N N . LYS A 1 111 ? -14.383 -9.156 2.123 1 96.44 111 LYS A N 1
ATOM 848 C CA . LYS A 1 111 ? -15.062 -9.516 3.365 1 96.44 111 LYS A CA 1
ATOM 849 C C . LYS A 1 111 ? -16.406 -10.172 3.086 1 96.44 111 LYS A C 1
ATOM 851 O O . LYS A 1 111 ? -16.781 -11.133 3.756 1 96.44 111 LYS A O 1
ATOM 856 N N . LYS A 1 112 ? -17.094 -9.68 2.154 1 95.56 112 LYS A N 1
ATOM 857 C CA . LYS A 1 112 ? -18.375 -10.266 1.772 1 95.56 112 LYS A CA 1
ATOM 858 C C . LYS A 1 112 ? -18.203 -11.688 1.25 1 95.56 112 LYS A C 1
ATOM 860 O O . LYS A 1 112 ? -18.984 -12.578 1.585 1 95.56 112 LYS A O 1
ATOM 865 N N . ALA A 1 113 ? -17.203 -11.836 0.441 1 93.81 113 ALA A N 1
ATOM 866 C CA . ALA A 1 113 ? -16.938 -13.156 -0.118 1 93.81 113 ALA A CA 1
ATOM 867 C C . ALA A 1 113 ? -16.594 -14.164 0.981 1 93.81 113 ALA A C 1
ATOM 869 O O . ALA A 1 113 ? -17.047 -15.305 0.947 1 93.81 113 ALA A O 1
ATOM 870 N N . VAL A 1 114 ? -15.773 -13.773 1.881 1 93.69 114 VAL A N 1
ATOM 871 C CA . VAL A 1 114 ? -15.383 -14.625 2.996 1 93.69 114 VAL A CA 1
ATOM 872 C C . VAL A 1 114 ? -16.625 -15.008 3.812 1 93.69 114 VAL A C 1
ATOM 874 O O . VAL A 1 114 ? -16.781 -16.156 4.211 1 93.69 114 VAL A O 1
ATOM 877 N N . ALA A 1 115 ? -17.453 -14.023 4.047 1 91.12 115 ALA A N 1
ATOM 878 C CA . ALA A 1 115 ? -18.672 -14.25 4.824 1 91.12 115 ALA A CA 1
ATOM 879 C C . ALA A 1 115 ? -19.625 -15.195 4.086 1 91.12 115 ALA A C 1
ATOM 881 O O . ALA A 1 115 ? -20.328 -15.992 4.711 1 91.12 115 ALA A O 1
ATOM 882 N N . ALA A 1 116 ? -19.609 -15.062 2.771 1 87.88 116 ALA A N 1
ATOM 883 C CA . ALA A 1 116 ? -20.516 -15.867 1.954 1 87.88 116 ALA A CA 1
ATOM 884 C C . ALA A 1 116 ? -20 -17.297 1.826 1 87.88 116 ALA A C 1
ATOM 886 O O . ALA A 1 116 ? -20.781 -18.219 1.586 1 87.88 116 ALA A O 1
ATOM 887 N N . GLY A 1 117 ? -18.703 -17.359 1.66 1 77.06 117 GLY A N 1
ATOM 888 C CA . GLY A 1 117 ? -18.109 -18.688 1.53 1 77.06 117 GLY A CA 1
ATOM 889 C C . GLY A 1 117 ? -18.234 -19.516 2.791 1 77.06 117 GLY A C 1
ATOM 890 O O . GLY A 1 117 ? -17.75 -20.641 2.846 1 77.06 117 GLY A O 1
ATOM 891 N N . ARG A 1 118 ? -18.891 -18.984 3.863 1 63.56 118 ARG A N 1
ATOM 892 C CA . ARG A 1 118 ? -19.266 -19.75 5.051 1 63.56 118 ARG A CA 1
ATOM 893 C C . ARG A 1 118 ? -20.734 -20.125 5.016 1 63.56 118 ARG A C 1
ATOM 895 O O . ARG A 1 118 ? -21.547 -19.438 4.402 1 63.56 118 ARG A O 1
ATOM 902 N N . MET B 1 1 ? -19.812 -14.281 -13.109 1 40.34 1 MET B N 1
ATOM 903 C CA . MET B 1 1 ? -18.797 -13.734 -12.195 1 40.34 1 MET B CA 1
ATOM 904 C C . MET B 1 1 ? -18.312 -14.805 -11.227 1 40.34 1 MET B C 1
ATOM 906 O O . MET B 1 1 ? -19.109 -15.367 -10.469 1 40.34 1 MET B O 1
ATOM 910 N N . SER B 1 2 ? -17.344 -15.578 -11.703 1 46.44 2 SER B N 1
ATOM 911 C CA . SER B 1 2 ? -16.953 -16.75 -10.922 1 46.44 2 SER B CA 1
ATOM 912 C C . SER B 1 2 ? -16.797 -16.406 -9.445 1 46.44 2 SER B C 1
ATOM 914 O O . SER B 1 2 ? -16.25 -15.344 -9.102 1 46.44 2 SER B O 1
ATOM 916 N N . GLU B 1 3 ? -17.594 -16.844 -8.633 1 55.56 3 GLU B N 1
ATOM 917 C CA . GLU B 1 3 ? -17.656 -16.656 -7.188 1 55.56 3 GLU B CA 1
ATOM 918 C C . GLU B 1 3 ? -16.281 -16.891 -6.543 1 55.56 3 GLU B C 1
ATOM 920 O O . GLU B 1 3 ? -15.688 -17.953 -6.727 1 55.56 3 GLU B O 1
ATOM 925 N N . ILE B 1 4 ? -15.555 -15.82 -6.336 1 64.69 4 ILE B N 1
ATOM 926 C CA . ILE B 1 4 ? -14.297 -15.953 -5.625 1 64.69 4 ILE B CA 1
ATOM 927 C C . ILE B 1 4 ? -14.531 -16.656 -4.285 1 64.69 4 ILE B C 1
ATOM 929 O O . ILE B 1 4 ? -15.344 -16.188 -3.477 1 64.69 4 ILE B O 1
ATOM 933 N N . VAL B 1 5 ? -14.156 -17.922 -4.246 1 63.53 5 VAL B N 1
ATOM 934 C CA . VAL B 1 5 ? -14.266 -18.656 -2.996 1 63.53 5 VAL B CA 1
ATOM 935 C C . VAL B 1 5 ? -12.969 -18.531 -2.201 1 63.53 5 VAL B C 1
ATOM 937 O O . VAL B 1 5 ? -11.891 -18.844 -2.709 1 63.53 5 VAL B O 1
ATOM 940 N N . VAL B 1 6 ? -13.148 -17.797 -1.083 1 72.19 6 VAL B N 1
ATOM 941 C CA . VAL B 1 6 ? -12 -17.672 -0.191 1 72.19 6 VAL B CA 1
ATOM 942 C C . VAL B 1 6 ? -12.078 -18.734 0.902 1 72.19 6 VAL B C 1
ATOM 944 O O . VAL B 1 6 ? -12.906 -18.641 1.813 1 72.19 6 VAL B O 1
ATOM 947 N N . ALA B 1 7 ? -11.484 -19.812 0.721 1 67.56 7 ALA B N 1
ATOM 948 C CA . ALA B 1 7 ? -11.547 -20.906 1.687 1 67.56 7 ALA B CA 1
ATOM 949 C C . ALA B 1 7 ? -10.562 -20.688 2.83 1 67.56 7 ALA B C 1
ATOM 951 O O . ALA B 1 7 ? -9.5 -20.094 2.635 1 67.56 7 ALA B O 1
ATOM 952 N N . GLY B 1 8 ? -10.992 -20.922 4.008 1 80.88 8 GLY B N 1
ATOM 953 C CA . GLY B 1 8 ? -10.078 -21.031 5.133 1 80.88 8 GLY B CA 1
ATOM 954 C C . GLY B 1 8 ? -9.961 -19.75 5.93 1 80.88 8 GLY B C 1
ATOM 955 O O . GLY B 1 8 ? -9.141 -19.656 6.848 1 80.88 8 GLY B O 1
ATOM 956 N N . VAL B 1 9 ? -10.633 -18.75 5.512 1 87.81 9 VAL B N 1
ATOM 957 C CA . VAL B 1 9 ? -10.562 -17.5 6.266 1 87.81 9 VAL B CA 1
ATOM 958 C C . VAL B 1 9 ? -11.883 -17.25 6.984 1 87.81 9 VAL B C 1
ATOM 960 O O . VAL B 1 9 ? -12.961 -17.391 6.391 1 87.81 9 VAL B O 1
ATOM 963 N N . SER B 1 10 ? -11.797 -16.875 8.188 1 90.81 10 SER B N 1
ATOM 964 C CA . SER B 1 10 ? -12.984 -16.516 8.953 1 90.81 10 SER B CA 1
ATOM 965 C C . SER B 1 10 ? -13.195 -15 8.977 1 90.81 10 SER B C 1
ATOM 967 O O . SER B 1 10 ? -12.227 -14.242 9.078 1 90.81 10 SER B O 1
ATOM 969 N N . PRO B 1 11 ? -14.422 -14.625 8.875 1 90.81 11 PRO B N 1
ATOM 970 C CA . PRO B 1 11 ? -14.711 -13.195 8.945 1 90.81 11 PRO B CA 1
ATOM 971 C C . PRO B 1 11 ? -14.148 -12.539 10.203 1 90.81 11 PRO B C 1
ATOM 973 O O . PRO B 1 11 ? -13.75 -11.367 10.172 1 90.81 11 PRO B O 1
ATOM 976 N N . SER B 1 12 ? -14.117 -13.281 11.25 1 91.5 12 SER B N 1
ATOM 977 C CA . SER B 1 12 ? -13.656 -12.742 12.523 1 91.5 12 SER B CA 1
ATOM 978 C C . SER B 1 12 ? -12.156 -12.484 12.5 1 91.5 12 SER B C 1
ATOM 980 O O . SER B 1 12 ? -11.625 -11.781 13.367 1 91.5 12 SER B O 1
ATOM 982 N N . ASP B 1 13 ? -11.477 -12.969 11.547 1 91.56 13 ASP B N 1
ATOM 983 C CA . ASP B 1 13 ? -10.031 -12.82 11.422 1 91.56 13 ASP B CA 1
ATOM 984 C C . ASP B 1 13 ? -9.68 -11.547 10.664 1 91.56 13 ASP B C 1
ATOM 986 O O . ASP B 1 13 ? -8.508 -11.172 10.594 1 91.56 13 ASP B O 1
ATOM 990 N N . LEU B 1 14 ? -10.68 -10.945 10.109 1 95.69 14 LEU B N 1
ATOM 991 C CA . LEU B 1 14 ? -10.43 -9.781 9.273 1 95.69 14 LEU B CA 1
ATOM 992 C C . LEU B 1 14 ? -10.68 -8.492 10.047 1 95.69 14 LEU B C 1
ATOM 994 O O . LEU B 1 14 ? -11.594 -8.422 10.867 1 95.69 14 LEU B O 1
ATOM 998 N N . PRO B 1 15 ? -9.844 -7.516 9.805 1 96.38 15 PRO B N 1
ATOM 999 C CA . PRO B 1 15 ? -10.117 -6.215 10.422 1 96.38 15 PRO B CA 1
ATOM 1000 C C . PRO B 1 15 ? -11.5 -5.672 10.062 1 96.38 15 PRO B C 1
ATOM 1002 O O . PRO B 1 15 ? -12.031 -5.984 8.992 1 96.38 15 PRO B O 1
ATOM 1005 N N . ALA B 1 16 ? -12.023 -4.875 10.945 1 95.31 16 ALA B N 1
ATOM 1006 C CA . ALA B 1 16 ? -13.312 -4.242 10.68 1 95.31 16 ALA B CA 1
ATOM 1007 C C . ALA B 1 16 ? -13.219 -3.275 9.5 1 95.31 16 ALA B C 1
ATOM 1009 O O . ALA B 1 16 ? -14.117 -3.223 8.664 1 95.31 16 ALA B O 1
ATOM 1010 N N . CYS B 1 17 ? -12.172 -2.592 9.422 1 97.12 17 CYS B N 1
ATOM 1011 C CA . CYS B 1 17 ? -11.977 -1.613 8.359 1 97.12 17 CYS B CA 1
ATOM 1012 C C . CYS B 1 17 ? -11.594 -2.299 7.051 1 97.12 17 CYS B C 1
ATOM 1014 O O . CYS B 1 17 ? -10.586 -3.008 6.984 1 97.12 17 CYS B O 1
ATOM 1016 N N . PRO B 1 18 ? -12.32 -1.98 5.961 1 98.44 18 PRO B N 1
ATOM 1017 C CA . PRO B 1 18 ? -12.031 -2.629 4.68 1 98.44 18 PRO B CA 1
ATOM 1018 C C . PRO B 1 18 ? -10.656 -2.26 4.133 1 98.44 18 PRO B C 1
ATOM 1020 O O . PRO B 1 18 ? -9.992 -3.092 3.508 1 98.44 18 PRO B O 1
ATOM 1023 N N . VAL B 1 19 ? -10.273 -1.043 4.348 1 98.69 19 VAL B N 1
ATOM 1024 C CA . VAL B 1 19 ? -8.938 -0.657 3.9 1 98.69 19 VAL B CA 1
ATOM 1025 C C . VAL B 1 19 ? -7.891 -1.51 4.609 1 98.69 19 VAL B C 1
ATOM 1027 O O . VAL B 1 19 ? -6.953 -2.006 3.98 1 98.69 19 VAL B O 1
ATOM 1030 N N . GLU B 1 20 ? -8.086 -1.711 5.883 1 98 20 GLU B N 1
ATOM 1031 C CA . GLU B 1 20 ? -7.16 -2.553 6.641 1 98 20 GLU B CA 1
ATOM 1032 C C . GLU B 1 20 ? -7.211 -3.998 6.156 1 98 20 GLU B C 1
ATOM 1034 O O . GLU B 1 20 ? -6.195 -4.699 6.168 1 98 20 GLU B O 1
ATOM 1039 N N . THR B 1 21 ? -8.375 -4.426 5.824 1 98.06 21 THR B N 1
ATOM 1040 C CA . THR B 1 21 ? -8.492 -5.762 5.258 1 98.06 21 THR B CA 1
ATOM 1041 C C . THR B 1 21 ? -7.625 -5.898 4.008 1 98.06 21 THR B C 1
ATOM 1043 O O . THR B 1 21 ? -6.898 -6.883 3.854 1 98.06 21 THR B O 1
ATOM 1046 N N . THR B 1 22 ? -7.672 -4.922 3.092 1 98.62 22 THR B N 1
ATOM 1047 C CA . THR B 1 22 ? -6.824 -4.918 1.905 1 98.62 22 THR B CA 1
ATOM 1048 C C . THR B 1 22 ? -5.348 -4.922 2.295 1 98.62 22 THR B C 1
ATOM 1050 O O . THR B 1 22 ? -4.559 -5.695 1.752 1 98.62 22 THR B O 1
ATOM 1053 N N . LEU B 1 23 ? -5.031 -4.129 3.305 1 98.31 23 LEU B N 1
ATOM 1054 C CA . LEU B 1 23 ? -3.645 -3.998 3.736 1 98.31 23 LEU B CA 1
ATOM 1055 C C . LEU B 1 23 ? -3.152 -5.289 4.379 1 98.31 2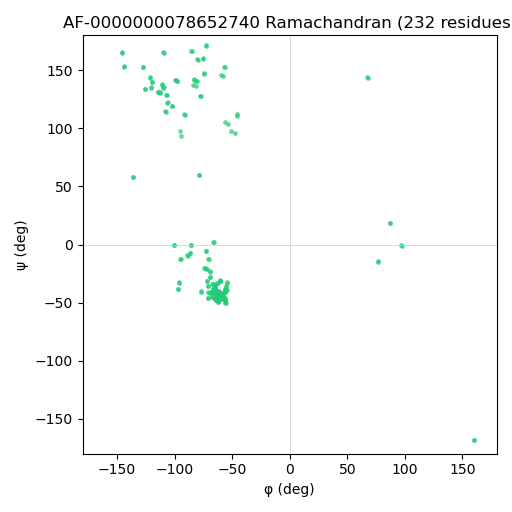3 LEU B C 1
ATOM 1057 O O . LEU B 1 23 ? -1.958 -5.598 4.332 1 98.31 23 LEU B O 1
ATOM 1061 N N . LYS B 1 24 ? -4.07 -6.027 4.949 1 96.81 24 LYS B N 1
ATOM 1062 C CA . LYS B 1 24 ? -3.703 -7.332 5.496 1 96.81 24 LYS B CA 1
ATOM 1063 C C . LYS B 1 24 ? -3.164 -8.258 4.406 1 96.81 24 LYS B C 1
ATOM 1065 O O . LYS B 1 24 ? -2.258 -9.055 4.656 1 96.81 24 LYS B O 1
ATOM 1070 N N . LEU B 1 25 ? -3.652 -8.078 3.246 1 96.62 25 LEU B N 1
ATOM 1071 C CA . LEU B 1 25 ? -3.277 -8.977 2.162 1 96.62 25 LEU B CA 1
ATOM 1072 C C . LEU B 1 25 ? -2.156 -8.383 1.32 1 96.62 25 LEU B C 1
ATOM 1074 O O . LEU B 1 25 ? -1.269 -9.102 0.857 1 96.62 25 LEU B O 1
ATOM 1078 N N . ILE B 1 26 ? -2.213 -7.031 1.094 1 97.06 26 ILE B N 1
ATOM 1079 C CA . ILE B 1 26 ? -1.208 -6.398 0.246 1 97.06 26 ILE B CA 1
ATOM 1080 C C . ILE B 1 26 ? -0.735 -5.098 0.89 1 97.06 26 ILE B C 1
ATOM 1082 O O . ILE B 1 26 ? -0.724 -4.047 0.245 1 97.06 26 ILE B O 1
ATOM 1086 N N . GLY B 1 27 ? -0.211 -5.156 2.098 1 95.31 27 GLY B N 1
ATOM 1087 C CA . GLY B 1 27 ? 0.18 -3.963 2.828 1 95.31 27 GLY B CA 1
ATOM 1088 C C . GLY B 1 27 ? 1.674 -3.697 2.781 1 95.31 27 GLY B C 1
ATOM 1089 O O . GLY B 1 27 ? 2.158 -2.742 3.391 1 95.31 27 GLY B O 1
ATOM 1090 N N . ASN B 1 28 ? 2.32 -4.566 2.127 1 95.5 28 ASN B N 1
ATOM 1091 C CA . ASN B 1 28 ? 3.764 -4.492 1.922 1 95.5 28 ASN B CA 1
ATOM 1092 C C . ASN B 1 28 ? 4.109 -4.195 0.466 1 95.5 28 ASN B C 1
ATOM 1094 O O . ASN B 1 28 ? 3.479 -4.727 -0.449 1 95.5 28 ASN B O 1
ATOM 1098 N N . LYS B 1 29 ? 5.137 -3.246 0.319 1 97.31 29 LYS B N 1
ATOM 1099 C CA . LYS B 1 29 ? 5.477 -2.818 -1.036 1 97.31 29 LYS B CA 1
ATOM 1100 C C . LYS B 1 29 ? 5.82 -4.016 -1.92 1 97.31 29 LYS B C 1
ATOM 1102 O O . LYS B 1 29 ? 5.477 -4.039 -3.104 1 97.31 29 LYS B O 1
ATOM 1107 N N . TRP B 1 30 ? 6.484 -5.039 -1.35 1 98.44 30 TRP B N 1
ATOM 1108 C CA . TRP B 1 30 ? 6.91 -6.188 -2.139 1 98.44 30 TRP B CA 1
ATOM 1109 C C . TRP B 1 30 ? 5.707 -6.988 -2.633 1 98.44 30 TRP B C 1
ATOM 1111 O O . TRP B 1 30 ? 5.719 -7.512 -3.748 1 98.44 30 TRP B O 1
ATOM 1121 N N . GLU B 1 31 ? 4.672 -7.047 -1.86 1 98.44 31 GLU B N 1
ATOM 1122 C CA . GLU B 1 31 ? 3.455 -7.742 -2.268 1 98.44 31 GLU B CA 1
ATOM 1123 C C . GLU B 1 31 ? 2.777 -7.035 -3.438 1 98.44 31 GLU B C 1
ATOM 1125 O O . GLU B 1 31 ? 2.273 -7.684 -4.355 1 98.44 31 GLU B O 1
ATOM 1130 N N . VAL B 1 32 ? 2.818 -5.77 -3.389 1 98.75 32 VAL B N 1
ATOM 1131 C CA . VAL B 1 32 ? 2.236 -4.977 -4.465 1 98.75 32 VAL B CA 1
ATOM 1132 C C . VAL B 1 32 ? 3.045 -5.172 -5.746 1 98.75 32 VAL B C 1
ATOM 1134 O O . VAL B 1 32 ? 2.477 -5.336 -6.828 1 98.75 32 VAL B O 1
ATOM 1137 N N . LEU B 1 33 ? 4.34 -5.211 -5.652 1 98.75 33 LEU B N 1
ATOM 1138 C CA . LEU B 1 33 ? 5.188 -5.348 -6.832 1 98.75 33 LEU B CA 1
ATOM 1139 C C . LEU B 1 33 ? 5.086 -6.75 -7.418 1 98.75 33 LEU B C 1
ATOM 1141 O O . LEU B 1 33 ? 5.121 -6.926 -8.633 1 98.75 33 LEU B O 1
ATOM 1145 N N . VAL B 1 34 ? 4.949 -7.746 -6.555 1 98.81 34 VAL B N 1
ATOM 1146 C CA . VAL B 1 34 ? 4.707 -9.102 -7.035 1 98.81 34 VAL B CA 1
ATOM 1147 C C . VAL B 1 34 ? 3.385 -9.156 -7.797 1 98.81 34 VAL B C 1
ATOM 1149 O O . VAL B 1 34 ? 3.314 -9.703 -8.898 1 98.81 34 VAL B O 1
ATOM 1152 N N . LEU B 1 35 ? 2.361 -8.562 -7.203 1 98.75 35 LEU B N 1
ATOM 1153 C CA . LEU B 1 35 ? 1.048 -8.492 -7.832 1 98.75 35 LEU B CA 1
ATOM 1154 C C . LEU B 1 35 ? 1.141 -7.836 -9.211 1 98.75 35 LEU B C 1
ATOM 1156 O O . LEU B 1 35 ? 0.623 -8.367 -10.188 1 98.75 35 LEU B O 1
ATOM 1160 N N . ARG B 1 36 ? 1.754 -6.758 -9.219 1 98.69 36 ARG B N 1
ATOM 1161 C CA . ARG B 1 36 ? 1.921 -6 -10.453 1 98.69 36 ARG B CA 1
ATOM 1162 C C . ARG B 1 36 ? 2.592 -6.852 -11.531 1 98.69 36 ARG B C 1
ATOM 1164 O O . ARG B 1 36 ? 2.123 -6.902 -12.664 1 98.69 36 ARG B O 1
ATOM 1171 N N . ASP B 1 37 ? 3.668 -7.523 -11.164 1 98.75 37 ASP B N 1
ATOM 1172 C CA . ASP B 1 37 ? 4.484 -8.242 -12.141 1 98.75 37 ASP B CA 1
ATOM 1173 C C . ASP B 1 37 ? 3.791 -9.516 -12.609 1 98.75 37 ASP B C 1
ATOM 1175 O O . ASP B 1 37 ? 4.09 -10.031 -13.688 1 98.75 37 ASP B O 1
ATOM 1179 N N . LEU B 1 38 ? 2.85 -9.992 -11.844 1 98.81 38 LEU B N 1
ATOM 1180 C CA . LEU B 1 38 ? 2.148 -11.211 -12.227 1 98.81 38 LEU B CA 1
ATOM 1181 C C . LEU B 1 38 ? 0.856 -10.883 -12.969 1 98.81 38 LEU B C 1
ATOM 1183 O O . LEU B 1 38 ? 0.245 -11.766 -13.578 1 98.81 38 LEU B O 1
ATOM 1187 N N . MET B 1 39 ? 0.43 -9.656 -12.938 1 98.75 39 MET B N 1
ATOM 1188 C CA . MET B 1 39 ? -0.824 -9.266 -13.57 1 98.75 39 MET B CA 1
ATOM 1189 C C . MET B 1 39 ? -0.807 -9.602 -15.062 1 98.75 39 MET B C 1
ATOM 1191 O O . MET B 1 39 ? -1.786 -10.125 -15.594 1 98.75 39 MET B O 1
ATOM 1195 N N . PRO B 1 40 ? 0.268 -9.367 -15.766 1 98.31 40 PRO B N 1
ATOM 1196 C CA . PRO B 1 40 ? 0.276 -9.664 -17.203 1 98.31 40 PRO B CA 1
ATOM 1197 C C . PRO B 1 40 ? 0.31 -11.164 -17.484 1 98.31 40 PRO B C 1
ATOM 1199 O O . PRO B 1 40 ? 0.059 -11.586 -18.625 1 98.31 40 PRO B O 1
ATOM 1202 N N . GLY B 1 41 ? 0.793 -11.945 -16.406 1 98.25 41 GLY B N 1
ATOM 1203 C CA . GLY B 1 41 ? 0.837 -13.383 -16.625 1 98.25 41 GLY B CA 1
ATOM 1204 C C . GLY B 1 41 ? 1.777 -14.109 -15.68 1 98.25 41 GLY B C 1
ATOM 1205 O O . GLY B 1 41 ? 2.256 -13.523 -14.711 1 98.25 41 GLY B O 1
ATOM 1206 N N . THR B 1 42 ? 2.01 -15.359 -16.031 1 98.5 42 THR B N 1
ATOM 1207 C CA . THR B 1 42 ? 2.799 -16.266 -15.219 1 98.5 42 THR B CA 1
ATOM 1208 C C . THR B 1 42 ? 4.285 -15.938 -15.312 1 98.5 42 THR B C 1
ATOM 1210 O O . THR B 1 42 ? 4.77 -15.531 -16.375 1 98.5 42 THR B O 1
ATOM 1213 N N . LYS B 1 43 ? 5.012 -16.172 -14.227 1 98.75 43 LYS B N 1
ATOM 1214 C CA . LYS B 1 43 ? 6.457 -15.969 -14.203 1 98.75 43 LYS B CA 1
ATOM 1215 C C . LYS B 1 43 ? 7.148 -17.016 -13.344 1 98.75 43 LYS B C 1
ATOM 1217 O O . LYS B 1 43 ? 6.551 -17.547 -12.406 1 98.75 43 LYS B O 1
ATOM 1222 N N . ARG B 1 44 ? 8.367 -17.219 -13.734 1 98.5 44 ARG B N 1
ATOM 1223 C CA . ARG B 1 44 ? 9.227 -18 -12.867 1 98.5 44 ARG B CA 1
ATOM 1224 C C . ARG B 1 44 ? 9.875 -17.125 -11.797 1 98.5 44 ARG B C 1
ATOM 1226 O O . ARG B 1 44 ? 9.867 -15.898 -11.906 1 98.5 44 ARG B O 1
ATOM 1233 N N . PHE B 1 45 ? 10.461 -17.859 -10.781 1 98.5 45 PHE B N 1
ATOM 1234 C CA . PHE B 1 45 ? 11.055 -17.156 -9.641 1 98.5 45 PHE B CA 1
ATOM 1235 C C . PHE B 1 45 ? 12.109 -16.156 -10.109 1 98.5 45 PHE B C 1
ATOM 1237 O O . PHE B 1 45 ? 12.094 -14.992 -9.703 1 98.5 45 PHE B O 1
ATOM 1244 N N . GLY B 1 46 ? 12.914 -16.594 -10.961 1 98.19 46 GLY B N 1
ATOM 1245 C CA . GLY B 1 46 ? 13.992 -15.75 -11.438 1 98.19 46 GLY B CA 1
ATOM 1246 C C . GLY B 1 46 ? 13.508 -14.531 -12.195 1 98.19 46 GLY B C 1
ATOM 1247 O O . GLY B 1 46 ? 14.07 -13.445 -12.07 1 98.19 46 GLY B O 1
ATOM 1248 N N . GLU B 1 47 ? 12.492 -14.688 -13.023 1 98.56 47 GLU B N 1
ATOM 1249 C CA . GLU B 1 47 ? 11.883 -13.578 -13.758 1 98.56 47 GLU B CA 1
ATOM 1250 C C . GLU B 1 47 ? 11.289 -12.547 -12.805 1 98.56 47 GLU B C 1
ATOM 1252 O O . GLU B 1 47 ? 11.422 -11.344 -13.023 1 98.56 47 GLU B O 1
ATOM 1257 N N . LEU B 1 48 ? 10.633 -13 -11.781 1 98.56 48 LEU B N 1
ATOM 1258 C CA . LEU B 1 48 ? 10.062 -12.109 -10.773 1 98.56 48 LEU B CA 1
ATOM 1259 C C . LEU B 1 48 ? 11.156 -11.32 -10.07 1 98.56 48 LEU B C 1
ATOM 1261 O O . LEU B 1 48 ? 11.055 -10.102 -9.922 1 98.56 48 LEU B O 1
ATOM 1265 N N . LYS B 1 49 ? 12.148 -12.055 -9.648 1 98.56 49 LYS B N 1
ATOM 1266 C CA . LYS B 1 49 ? 13.258 -11.414 -8.945 1 98.56 49 LYS B CA 1
ATOM 1267 C C . LYS B 1 49 ? 13.875 -10.305 -9.789 1 98.56 49 LYS B C 1
ATOM 1269 O O . LYS B 1 49 ? 14.148 -9.211 -9.289 1 98.56 49 LYS B O 1
ATOM 1274 N N . GLN B 1 50 ? 14.008 -10.578 -11.047 1 98.19 50 GLN B N 1
ATOM 1275 C CA . GLN B 1 50 ? 14.609 -9.609 -11.961 1 98.19 50 GLN B CA 1
ATOM 1276 C C . GLN B 1 50 ? 13.688 -8.422 -12.203 1 98.19 50 GLN B C 1
ATOM 1278 O O . GLN B 1 50 ? 14.125 -7.273 -12.188 1 98.19 50 GLN B O 1
ATOM 1283 N N . SER B 1 51 ? 12.484 -8.68 -12.438 1 97.19 51 SER B N 1
ATOM 1284 C CA . SER B 1 51 ? 11.531 -7.629 -12.797 1 97.19 51 SER B CA 1
ATOM 1285 C C . SER B 1 51 ? 11.266 -6.699 -11.617 1 97.19 51 SER B C 1
ATOM 1287 O O . SER B 1 51 ? 11.102 -5.488 -11.805 1 97.19 51 SER B O 1
ATOM 1289 N N . ILE B 1 52 ? 11.133 -7.18 -10.445 1 97.56 52 ILE B N 1
ATOM 1290 C CA . ILE B 1 52 ? 10.867 -6.375 -9.258 1 97.56 52 ILE B CA 1
ATOM 1291 C C . ILE B 1 52 ? 12.109 -5.559 -8.898 1 97.56 52 ILE B C 1
ATOM 1293 O O . ILE B 1 52 ? 12 -4.379 -8.547 1 97.56 52 ILE B O 1
ATOM 1297 N N . GLY B 1 53 ? 13.25 -6.133 -8.992 1 95.56 53 GLY B N 1
ATOM 1298 C CA . GLY B 1 53 ? 14.492 -5.441 -8.695 1 95.56 53 GLY B CA 1
ATOM 1299 C C . GLY B 1 53 ? 14.641 -5.09 -7.227 1 95.56 53 GLY B C 1
ATOM 1300 O O . GLY B 1 53 ? 13.656 -4.781 -6.555 1 95.56 53 GLY B O 1
ATOM 1301 N N . GLY B 1 54 ? 15.852 -5.176 -6.742 1 96.5 54 GLY B N 1
ATOM 1302 C CA . GLY B 1 54 ? 16.203 -4.699 -5.414 1 96.5 54 GLY B CA 1
ATOM 1303 C C . GLY B 1 54 ? 15.75 -5.629 -4.305 1 96.5 54 GLY B C 1
ATOM 1304 O O . GLY B 1 54 ? 16.156 -5.469 -3.152 1 96.5 54 GLY B O 1
ATOM 1305 N N . ILE B 1 55 ? 14.883 -6.562 -4.602 1 97.81 55 ILE B N 1
ATOM 1306 C CA . ILE B 1 55 ? 14.367 -7.48 -3.59 1 97.81 55 ILE B CA 1
ATOM 1307 C C . ILE B 1 55 ? 15.344 -8.633 -3.395 1 97.81 55 ILE B C 1
ATOM 1309 O O . ILE B 1 55 ? 15.93 -9.133 -4.363 1 97.81 55 ILE B O 1
ATOM 1313 N N . SER B 1 56 ? 15.539 -9.102 -2.193 1 98.44 56 SER B N 1
ATOM 1314 C CA . SER B 1 56 ? 16.375 -10.2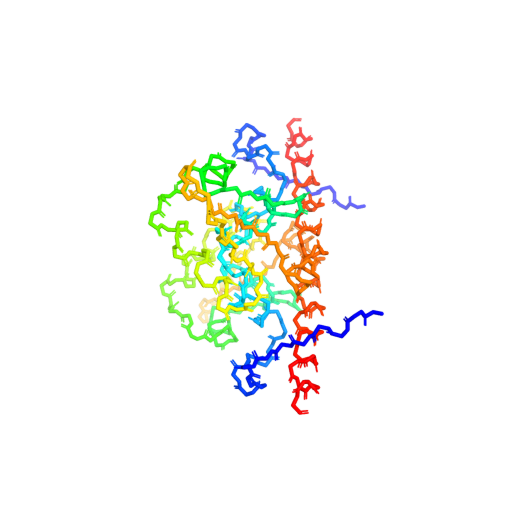66 -1.953 1 98.44 56 SER B CA 1
ATOM 1315 C C . SER B 1 56 ? 15.633 -11.562 -2.242 1 98.44 56 SER B C 1
ATOM 1317 O O . SER B 1 56 ? 14.398 -11.586 -2.234 1 98.44 56 SER B O 1
ATOM 1319 N N . GLN B 1 57 ? 16.344 -12.57 -2.461 1 98.44 57 GLN B N 1
ATOM 1320 C CA . GLN B 1 5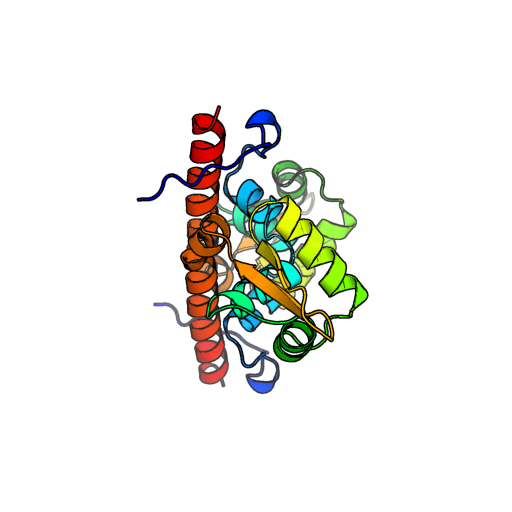7 ? 15.773 -13.891 -2.695 1 98.44 57 GLN B CA 1
ATOM 1321 C C . GLN B 1 57 ? 14.922 -14.336 -1.507 1 98.44 57 GLN B C 1
ATOM 1323 O O . GLN B 1 57 ? 13.82 -14.852 -1.685 1 98.44 57 GLN B O 1
ATOM 1328 N N . LYS B 1 58 ? 15.445 -14.172 -0.396 1 98.62 58 LYS B N 1
ATOM 1329 C CA . LYS B 1 58 ? 14.758 -14.586 0.824 1 98.62 58 LYS B CA 1
ATOM 1330 C C . LYS B 1 58 ? 13.414 -13.875 0.964 1 98.62 58 LYS B C 1
ATOM 1332 O O . LYS B 1 58 ? 12.398 -14.508 1.286 1 98.62 58 LYS B O 1
ATOM 1337 N N . VAL B 1 59 ? 13.43 -12.609 0.743 1 98.62 59 VAL B N 1
ATOM 1338 C CA . VAL B 1 59 ? 12.211 -11.82 0.9 1 98.62 59 VAL B CA 1
ATOM 1339 C C . VAL B 1 59 ? 11.195 -12.211 -0.171 1 98.62 59 VAL B C 1
ATOM 1341 O O . VAL B 1 59 ? 10.008 -12.352 0.115 1 98.62 59 VAL B O 1
ATOM 1344 N N . LEU B 1 60 ? 11.672 -12.352 -1.409 1 98.75 60 LEU B N 1
ATOM 1345 C CA . LEU B 1 60 ? 10.758 -12.773 -2.467 1 98.75 60 LEU B CA 1
ATOM 1346 C C . LEU B 1 60 ? 10.117 -14.117 -2.129 1 98.75 60 LEU B C 1
ATOM 1348 O O . LEU B 1 60 ? 8.906 -14.289 -2.285 1 98.75 60 LEU B O 1
ATOM 1352 N N . THR B 1 61 ? 10.875 -15.07 -1.673 1 98.69 61 THR B N 1
ATOM 1353 C CA . THR B 1 61 ? 10.359 -16.359 -1.259 1 98.69 61 THR B CA 1
ATOM 1354 C C . THR B 1 61 ? 9.289 -16.203 -0.186 1 98.69 61 THR B C 1
ATOM 1356 O O . THR B 1 61 ? 8.211 -16.797 -0.287 1 98.69 61 THR B O 1
ATOM 1359 N N . SER B 1 62 ? 9.594 -15.438 0.765 1 98.69 62 SER B N 1
ATOM 1360 C CA . SER B 1 62 ? 8.664 -15.203 1.863 1 98.69 62 SER B CA 1
ATOM 1361 C C . SER B 1 62 ? 7.359 -14.594 1.36 1 98.69 62 SER B C 1
ATOM 1363 O O . SER B 1 62 ? 6.277 -15.031 1.754 1 98.69 62 SER B O 1
ATOM 1365 N N . LYS B 1 63 ? 7.434 -13.586 0.501 1 98.62 63 LYS B N 1
ATOM 1366 C CA . LYS B 1 63 ? 6.242 -12.922 -0.01 1 98.62 63 LYS B CA 1
ATOM 1367 C C . LYS B 1 63 ? 5.402 -13.867 -0.862 1 98.62 63 LYS B C 1
ATOM 1369 O O . LYS B 1 63 ? 4.172 -13.875 -0.764 1 98.62 63 LYS B O 1
ATOM 1374 N N . LEU B 1 64 ? 6.07 -14.648 -1.679 1 98.81 64 LEU B N 1
ATOM 1375 C CA . LEU B 1 64 ? 5.344 -15.602 -2.508 1 98.81 64 LEU B CA 1
ATOM 1376 C C . LEU B 1 64 ? 4.617 -16.625 -1.643 1 98.81 64 LEU B C 1
ATOM 1378 O O . LEU B 1 64 ? 3.465 -16.969 -1.917 1 98.81 64 LEU B O 1
ATOM 1382 N N . ARG B 1 65 ? 5.234 -17.094 -0.618 1 98.56 65 ARG B N 1
ATOM 1383 C CA . ARG B 1 65 ? 4.602 -18.031 0.305 1 98.56 65 ARG B CA 1
ATOM 1384 C C . ARG B 1 65 ? 3.406 -17.391 1.002 1 98.56 65 ARG B C 1
ATOM 1386 O O . ARG B 1 65 ? 2.346 -18.016 1.117 1 98.56 65 ARG B O 1
ATOM 1393 N N . GLU B 1 66 ? 3.59 -16.234 1.495 1 98 66 GLU B N 1
ATOM 1394 C CA . GLU B 1 66 ? 2.508 -15.523 2.166 1 98 66 GLU B CA 1
ATOM 1395 C C . GLU B 1 66 ? 1.325 -15.305 1.227 1 98 66 GLU B C 1
ATOM 1397 O O . GLU B 1 66 ? 0.174 -15.523 1.608 1 98 66 GLU B O 1
ATOM 1402 N N . MET B 1 67 ? 1.663 -14.922 0.049 1 98.38 67 MET B N 1
ATOM 1403 C CA . MET B 1 67 ? 0.607 -14.617 -0.911 1 98.38 67 MET B CA 1
ATOM 1404 C C . MET B 1 67 ? -0.083 -15.891 -1.389 1 98.38 67 MET B C 1
ATOM 1406 O O . MET B 1 67 ? -1.27 -15.867 -1.72 1 98.38 67 MET B O 1
ATOM 1410 N N . GLU B 1 68 ? 0.633 -16.922 -1.441 1 98.19 68 GLU B N 1
ATOM 1411 C CA . GLU B 1 68 ? 0.01 -18.219 -1.698 1 98.19 68 GLU B CA 1
ATOM 1412 C C . GLU B 1 68 ? -0.943 -18.609 -0.572 1 98.19 68 GLU B C 1
ATOM 1414 O O . GLU B 1 68 ? -2.08 -19.016 -0.825 1 98.19 68 GLU B O 1
ATOM 1419 N N . ALA B 1 69 ? -0.502 -18.484 0.631 1 96.44 69 ALA B N 1
ATOM 1420 C CA . ALA B 1 69 ? -1.318 -18.812 1.797 1 96.44 69 ALA B CA 1
ATOM 1421 C C . ALA B 1 69 ? -2.572 -17.953 1.851 1 96.44 69 ALA B C 1
ATOM 1423 O O . ALA B 1 69 ? -3.631 -18.406 2.289 1 96.44 69 ALA B O 1
ATOM 1424 N N . ASP B 1 70 ? -2.463 -16.781 1.359 1 95.81 70 ASP B N 1
ATOM 1425 C CA . ASP B 1 70 ? -3.572 -15.828 1.393 1 95.81 70 ASP B CA 1
ATOM 1426 C C . ASP B 1 70 ? -4.492 -16.016 0.187 1 95.81 70 ASP B C 1
ATOM 1428 O O . ASP B 1 70 ? -5.492 -15.312 0.047 1 95.81 70 ASP B O 1
ATOM 1432 N N . GLY B 1 71 ? -4.066 -16.859 -0.711 1 96.62 71 GLY B N 1
ATOM 1433 C CA . GLY B 1 71 ? -4.926 -17.203 -1.832 1 96.62 71 GLY B CA 1
ATOM 1434 C C . GLY B 1 71 ? -4.805 -16.25 -3.002 1 96.62 71 GLY B C 1
ATOM 1435 O O . GLY B 1 71 ? -5.668 -16.219 -3.881 1 96.62 71 GLY B O 1
ATOM 1436 N N . LEU B 1 72 ? -3.744 -15.508 -3.035 1 98.06 72 LEU B N 1
ATOM 1437 C CA . LEU B 1 72 ? -3.576 -14.508 -4.086 1 98.06 72 LEU B CA 1
ATOM 1438 C C . LEU B 1 72 ? -2.725 -15.055 -5.227 1 98.06 72 LEU B C 1
ATOM 1440 O O . LEU B 1 72 ? -2.889 -14.648 -6.379 1 98.06 72 LEU B O 1
ATOM 1444 N N . VAL B 1 73 ? -1.793 -15.914 -4.895 1 98.62 73 VAL B N 1
ATOM 1445 C CA . VAL B 1 73 ? -0.834 -16.469 -5.848 1 98.62 73 VAL B CA 1
ATOM 1446 C C . VAL B 1 73 ? -0.948 -17.984 -5.879 1 98.62 73 VAL B C 1
ATOM 1448 O O . VAL B 1 73 ? -1.204 -18.609 -4.848 1 98.62 73 VAL B O 1
ATOM 1451 N N . GLU B 1 74 ? -0.78 -18.438 -6.996 1 98.31 74 GLU B N 1
ATOM 1452 C CA . GLU B 1 74 ? -0.698 -19.891 -7.188 1 98.31 74 GLU B CA 1
ATOM 1453 C C . GLU B 1 74 ? 0.703 -20.297 -7.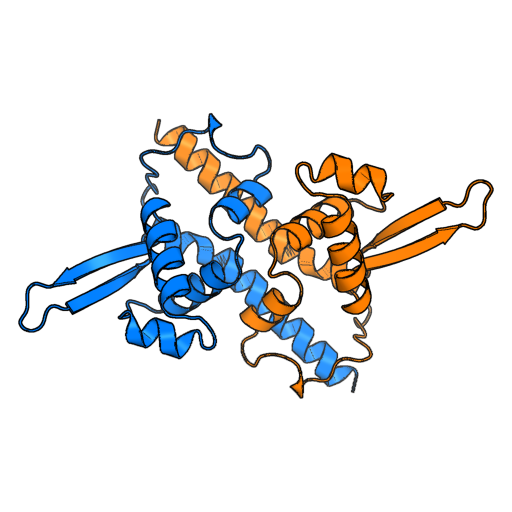625 1 98.31 74 GLU B C 1
ATOM 1455 O O . GLU B 1 74 ? 1.304 -19.672 -8.492 1 98.31 74 GLU B O 1
ATOM 1460 N N . ARG B 1 75 ? 1.24 -21.281 -6.973 1 98.12 75 ARG B N 1
ATOM 1461 C CA . ARG B 1 75 ? 2.512 -21.906 -7.312 1 98.12 75 ARG B CA 1
ATOM 1462 C C . ARG B 1 75 ? 2.291 -23.234 -8.031 1 98.12 75 ARG B C 1
ATOM 1464 O O . ARG B 1 75 ? 1.663 -24.156 -7.484 1 98.12 75 ARG B O 1
ATOM 1471 N N . ARG B 1 76 ? 2.764 -23.359 -9.25 1 98.19 76 ARG B N 1
ATOM 1472 C CA . ARG B 1 76 ? 2.621 -24.594 -10.008 1 98.19 76 ARG B CA 1
ATOM 1473 C C . ARG B 1 76 ? 3.979 -25.234 -10.273 1 98.19 76 ARG B C 1
ATOM 1475 O O . ARG B 1 76 ? 4.906 -24.562 -10.742 1 98.19 76 ARG B O 1
ATOM 1482 N N . VAL B 1 77 ? 4.016 -26.5 -9.977 1 96.94 77 VAL B N 1
ATOM 1483 C CA . VAL B 1 77 ? 5.246 -27.266 -10.18 1 96.94 77 VAL B CA 1
ATOM 1484 C C . VAL B 1 77 ? 5.09 -28.188 -11.383 1 96.94 77 VAL B C 1
ATOM 1486 O O . VAL B 1 77 ? 4.094 -28.906 -11.5 1 96.94 77 VAL B O 1
ATOM 1489 N N . TYR B 1 78 ? 5.984 -28.188 -12.32 1 96.06 78 TYR B N 1
ATOM 1490 C CA . TYR B 1 78 ? 6.031 -29.062 -13.484 1 96.06 78 TYR B CA 1
ATOM 1491 C C . TYR B 1 78 ? 7.129 -30.109 -13.32 1 96.06 78 TYR B C 1
ATOM 1493 O O . TYR B 1 78 ? 8.297 -29.781 -13.148 1 96.06 78 TYR B O 1
ATOM 1501 N N . ALA B 1 79 ? 6.688 -31.297 -13.391 1 93.06 79 ALA B N 1
ATOM 1502 C CA . ALA B 1 79 ? 7.598 -32.438 -13.227 1 93.06 79 ALA B CA 1
ATOM 1503 C C . ALA B 1 79 ? 8.391 -32.688 -14.5 1 93.06 79 ALA B C 1
ATOM 1505 O O . ALA B 1 79 ? 8.188 -33.719 -15.164 1 93.06 79 ALA B O 1
ATOM 1506 N N . GLN B 1 80 ? 9.07 -31.859 -14.922 1 93.44 80 GLN B N 1
ATOM 1507 C CA . GLN B 1 80 ? 9.977 -32 -16.062 1 93.44 80 GLN B CA 1
ATOM 1508 C C . GLN B 1 80 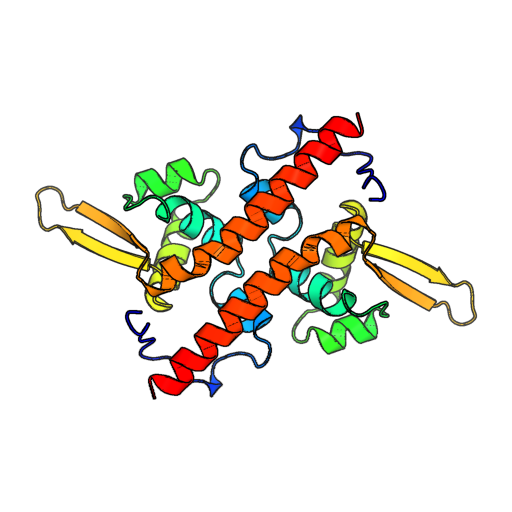? 11.43 -31.984 -15.602 1 93.44 80 GLN B C 1
ATOM 1510 O O . GLN B 1 80 ? 11.711 -31.859 -14.406 1 93.44 80 GLN B O 1
ATOM 1515 N N . VAL B 1 81 ? 12.281 -32.406 -16.5 1 92.62 81 VAL B N 1
ATOM 1516 C CA . VAL B 1 81 ? 13.711 -32.375 -16.188 1 92.62 81 VAL B CA 1
ATOM 1517 C C . VAL B 1 81 ? 14.391 -31.281 -17 1 92.62 81 VAL B C 1
ATOM 1519 O O . VAL B 1 81 ? 14.398 -31.312 -18.234 1 92.62 81 VAL B O 1
ATOM 1522 N N . PRO B 1 82 ? 14.898 -30.266 -16.172 1 92.56 82 PRO B N 1
ATOM 1523 C CA . PRO B 1 82 ? 14.828 -30.031 -14.727 1 92.56 82 PRO B CA 1
ATOM 1524 C C . PRO B 1 82 ? 13.461 -29.516 -14.273 1 92.56 82 PRO B C 1
ATOM 1526 O O . PRO B 1 82 ? 12.703 -28.969 -15.078 1 92.56 82 PRO B O 1
ATOM 1529 N N . PRO B 1 83 ? 13.211 -29.688 -13.023 1 94.62 83 PRO B N 1
ATOM 1530 C CA . PRO B 1 83 ? 11.914 -29.219 -12.523 1 94.62 83 PRO B CA 1
ATOM 1531 C C . PRO B 1 83 ? 11.688 -27.734 -12.758 1 94.62 83 PRO B C 1
ATOM 1533 O O . PRO B 1 83 ? 12.633 -26.938 -12.68 1 94.62 83 PRO B O 1
ATOM 1536 N N . ARG B 1 84 ? 10.438 -27.391 -13.023 1 95.62 84 ARG B N 1
ATOM 1537 C CA . ARG B 1 84 ? 10.062 -26.016 -13.281 1 95.62 84 ARG B CA 1
ATOM 1538 C C . ARG B 1 84 ? 8.93 -25.562 -12.367 1 95.62 84 ARG B C 1
ATOM 1540 O O . ARG B 1 84 ? 7.977 -26.312 -12.141 1 95.62 84 ARG B O 1
ATOM 1547 N N . VAL B 1 85 ? 9.172 -24.359 -11.82 1 97.81 85 VAL B N 1
ATOM 1548 C CA . VAL B 1 85 ? 8.133 -23.781 -10.984 1 97.81 85 VAL B CA 1
ATOM 1549 C C . VAL B 1 85 ? 7.684 -22.438 -11.562 1 97.81 85 VAL B C 1
ATOM 1551 O O . VAL B 1 85 ? 8.516 -21.625 -11.977 1 97.81 85 VAL B O 1
ATOM 1554 N N . GLU B 1 86 ? 6.312 -22.281 -11.578 1 98.62 86 GLU B N 1
ATOM 1555 C CA . GLU B 1 86 ? 5.762 -21.016 -12.062 1 98.62 86 GLU B CA 1
ATOM 1556 C C . GLU B 1 86 ? 4.781 -20.422 -11.055 1 98.62 86 GLU B C 1
ATOM 1558 O O . GLU B 1 86 ? 4.16 -21.156 -10.281 1 98.62 86 GLU B O 1
ATOM 1563 N N . TYR B 1 87 ? 4.711 -19.172 -11.125 1 98.88 87 TYR B N 1
ATOM 1564 C CA . TYR B 1 87 ? 3.777 -18.422 -10.289 1 98.88 87 TYR B CA 1
ATOM 1565 C C . TYR B 1 87 ? 2.781 -17.641 -11.141 1 98.88 87 TYR B C 1
ATOM 1567 O O . TYR B 1 87 ? 3.15 -17.078 -12.172 1 98.88 87 TYR B O 1
ATOM 1575 N N . SER B 1 88 ? 1.552 -17.609 -10.727 1 98.88 88 SER B N 1
ATOM 1576 C CA . SER B 1 88 ? 0.499 -16.812 -11.352 1 98.88 88 SER B CA 1
ATOM 1577 C C . SER B 1 88 ? -0.49 -16.297 -10.312 1 98.88 88 SER B C 1
ATOM 1579 O O . SER B 1 88 ? -0.474 -16.734 -9.156 1 98.88 88 SER B O 1
ATOM 1581 N N . LEU B 1 89 ? -1.27 -15.367 -10.719 1 98.81 89 LEU B N 1
ATOM 1582 C CA . LEU B 1 89 ? -2.326 -14.898 -9.828 1 98.81 89 LEU B CA 1
ATOM 1583 C C . LEU B 1 89 ? -3.537 -15.82 -9.883 1 98.81 89 LEU B C 1
ATOM 1585 O O . LEU B 1 89 ? -3.887 -16.328 -10.953 1 98.81 89 LEU B O 1
ATOM 1589 N N . THR B 1 90 ? -4.121 -16.031 -8.734 1 98.25 90 THR B N 1
ATOM 1590 C CA . THR B 1 90 ? -5.434 -16.672 -8.68 1 98.25 90 THR B CA 1
ATOM 1591 C C . THR B 1 90 ? -6.52 -15.719 -9.164 1 98.25 90 THR B C 1
ATOM 1593 O O . THR B 1 90 ? -6.258 -14.531 -9.375 1 98.25 90 THR B O 1
ATOM 1596 N N . PRO B 1 91 ? -7.723 -16.266 -9.328 1 97.69 91 PRO B N 1
ATOM 1597 C CA . PRO B 1 91 ? -8.828 -15.352 -9.617 1 97.69 91 PRO B CA 1
ATOM 1598 C C . PRO B 1 91 ? -8.977 -14.266 -8.555 1 97.69 91 PRO B C 1
ATOM 1600 O O . PRO B 1 91 ? -9.195 -13.094 -8.891 1 97.69 91 PRO B O 1
ATOM 1603 N N . LEU B 1 92 ? -8.789 -14.562 -7.297 1 97.31 92 LEU B N 1
ATOM 1604 C CA . LEU B 1 92 ? -8.836 -13.57 -6.227 1 97.31 92 LEU B CA 1
ATOM 1605 C C . LEU B 1 92 ? -7.742 -12.531 -6.402 1 97.31 92 LEU B C 1
ATOM 1607 O O . LEU B 1 92 ? -8 -11.328 -6.32 1 97.31 92 LEU B O 1
ATOM 1611 N N . GLY B 1 93 ? -6.559 -13 -6.641 1 98.44 93 GLY B N 1
ATOM 1612 C CA . GLY B 1 93 ? -5.457 -12.07 -6.863 1 98.44 93 GLY B CA 1
ATOM 1613 C C . GLY B 1 93 ? -5.73 -11.078 -7.977 1 98.44 93 GLY B C 1
ATOM 1614 O O . GLY B 1 93 ? -5.387 -9.898 -7.863 1 98.44 93 GLY B O 1
ATOM 1615 N N . ARG B 1 94 ? -6.348 -11.531 -9.016 1 98.5 94 ARG B N 1
ATOM 1616 C CA . ARG B 1 94 ? -6.605 -10.703 -10.188 1 98.5 94 ARG B CA 1
ATOM 1617 C C . ARG B 1 94 ? -7.633 -9.617 -9.875 1 98.5 94 ARG B C 1
ATOM 1619 O O . ARG B 1 94 ? -7.645 -8.562 -10.516 1 98.5 94 ARG B O 1
ATOM 1626 N N . THR B 1 95 ? -8.438 -9.828 -8.883 1 98.56 95 THR B N 1
ATOM 1627 C CA . THR B 1 95 ? -9.461 -8.852 -8.547 1 98.56 95 THR B CA 1
ATOM 1628 C C . THR B 1 95 ? -8.844 -7.617 -7.898 1 98.56 95 THR B C 1
ATOM 1630 O O . THR B 1 95 ? -9.516 -6.602 -7.711 1 98.56 95 THR B O 1
ATOM 1633 N N . LEU B 1 96 ? -7.578 -7.629 -7.633 1 98.75 96 LEU B N 1
ATOM 1634 C CA . LEU B 1 96 ? -6.891 -6.488 -7.035 1 98.75 96 LEU B CA 1
ATOM 1635 C C . LEU B 1 96 ? -6.449 -5.496 -8.109 1 98.75 96 LEU B C 1
ATOM 1637 O O . LEU B 1 96 ? -5.914 -4.434 -7.793 1 98.75 96 LEU B O 1
ATOM 1641 N N . LYS B 1 97 ? -6.715 -5.773 -9.328 1 98.81 97 LYS B N 1
ATOM 1642 C CA . LYS B 1 97 ? -6.262 -4.945 -10.438 1 98.81 97 LYS B CA 1
ATOM 1643 C C . LYS B 1 97 ? -6.727 -3.5 -10.273 1 98.81 97 LYS B C 1
ATOM 1645 O O . LYS B 1 97 ? -5.973 -2.564 -10.547 1 98.81 97 LYS B O 1
ATOM 1650 N N . PRO B 1 98 ? -7.941 -3.23 -9.836 1 98.88 98 PRO B N 1
ATOM 1651 C CA . PRO B 1 98 ? -8.367 -1.835 -9.695 1 98.88 98 PRO B CA 1
ATOM 1652 C C . PRO B 1 98 ? -7.527 -1.063 -8.68 1 98.88 98 PRO B C 1
ATOM 1654 O O . PRO B 1 98 ? -7.324 0.143 -8.836 1 98.88 98 PRO B O 1
ATOM 1657 N N . VAL B 1 99 ? -7.086 -1.716 -7.68 1 98.88 99 VAL B N 1
ATOM 1658 C CA . VAL B 1 99 ? -6.215 -1.065 -6.707 1 98.88 99 VAL B CA 1
ATOM 1659 C C . VAL B 1 99 ? -4.891 -0.686 -7.371 1 98.88 99 VAL B C 1
ATOM 1661 O O . VAL B 1 99 ? -4.426 0.448 -7.234 1 98.88 99 VAL B O 1
ATOM 1664 N N . LEU B 1 100 ? -4.301 -1.569 -8.125 1 98.81 100 LEU B N 1
ATOM 1665 C CA . LEU B 1 100 ? -3.07 -1.294 -8.859 1 98.81 100 LEU B CA 1
ATOM 1666 C C . LEU B 1 100 ? -3.279 -0.168 -9.867 1 98.81 100 LEU B C 1
ATOM 1668 O O . LEU B 1 100 ? -2.412 0.694 -10.031 1 98.81 100 LEU B O 1
ATOM 1672 N N . ASP B 1 101 ? -4.418 -0.256 -10.523 1 98.88 101 ASP B N 1
ATOM 1673 C CA . ASP B 1 101 ? -4.723 0.779 -11.508 1 98.88 101 ASP B CA 1
ATOM 1674 C C . ASP B 1 101 ? -4.797 2.156 -10.852 1 98.88 101 ASP B C 1
ATOM 1676 O O . ASP B 1 101 ? -4.289 3.139 -11.391 1 98.88 101 ASP B O 1
ATOM 1680 N N . ALA B 1 102 ? -5.418 2.26 -9.703 1 98.88 102 ALA B N 1
ATOM 1681 C CA . ALA B 1 102 ? -5.516 3.525 -8.977 1 98.88 102 ALA B CA 1
ATOM 1682 C C . ALA B 1 102 ? -4.133 4.039 -8.586 1 98.88 102 ALA B C 1
ATOM 1684 O O . ALA B 1 102 ? -3.85 5.234 -8.711 1 98.88 102 ALA B O 1
ATOM 1685 N N . MET B 1 103 ? -3.318 3.166 -8.18 1 98.81 103 MET B N 1
ATOM 1686 C CA . MET B 1 103 ? -1.953 3.543 -7.824 1 98.81 103 MET B CA 1
ATOM 1687 C C . MET B 1 103 ? -1.19 4.031 -9.055 1 98.81 103 MET B C 1
ATOM 1689 O O . MET B 1 103 ? -0.459 5.02 -8.984 1 98.81 103 MET B O 1
ATOM 1693 N N . GLY B 1 104 ? -1.342 3.299 -10.117 1 98.81 104 GLY B N 1
ATOM 1694 C CA . GLY B 1 104 ? -0.691 3.703 -11.352 1 98.81 104 GLY B CA 1
ATOM 1695 C C . GLY B 1 104 ? -1.147 5.062 -11.852 1 98.81 104 GLY B C 1
ATOM 1696 O O . GLY B 1 104 ? -0.33 5.879 -12.273 1 98.81 104 GLY B O 1
ATOM 1697 N N . GLN B 1 105 ? -2.41 5.254 -11.828 1 98.88 105 GLN B N 1
ATOM 1698 C CA . GLN B 1 105 ? -2.975 6.523 -12.266 1 98.88 105 GLN B CA 1
ATOM 1699 C C . GLN B 1 105 ? -2.461 7.68 -11.406 1 98.88 105 GLN B C 1
ATOM 1701 O O . GLN B 1 105 ? -2.072 8.727 -11.93 1 98.88 105 GLN B O 1
ATOM 1706 N N . TRP B 1 106 ? -2.48 7.496 -10.148 1 98.69 106 TRP B N 1
ATOM 1707 C CA . TRP B 1 106 ? -1.996 8.555 -9.266 1 98.69 106 TRP B CA 1
ATOM 1708 C C . TRP B 1 106 ? -0.509 8.812 -9.492 1 98.69 106 TRP B C 1
ATOM 1710 O O . TRP B 1 106 ? -0.079 9.961 -9.586 1 98.69 106 TRP B O 1
ATOM 1720 N N . GLY B 1 107 ? 0.278 7.695 -9.539 1 98.44 107 GLY B N 1
ATOM 1721 C CA . GLY B 1 107 ? 1.704 7.844 -9.781 1 98.44 107 GLY B CA 1
ATOM 1722 C C . GLY B 1 107 ? 2.018 8.594 -11.062 1 98.44 107 GLY B C 1
ATOM 1723 O O . GLY B 1 107 ? 2.957 9.391 -11.109 1 98.44 107 GLY B O 1
ATOM 1724 N N . THR B 1 108 ? 1.261 8.328 -12.055 1 98.5 108 THR B N 1
ATOM 1725 C CA . THR B 1 108 ? 1.428 9.016 -13.328 1 98.5 108 THR B CA 1
ATOM 1726 C C . THR B 1 108 ? 1.158 10.508 -13.18 1 98.5 108 THR B C 1
ATOM 1728 O O . THR B 1 108 ? 1.944 11.336 -13.648 1 98.5 108 THR B O 1
ATOM 1731 N N . ALA B 1 109 ? 0.083 10.867 -12.539 1 97.56 109 ALA B N 1
ATOM 1732 C CA . ALA B 1 109 ? -0.269 12.273 -12.328 1 97.56 109 ALA B CA 1
ATOM 1733 C C . ALA B 1 109 ? 0.792 12.984 -11.492 1 97.56 109 ALA B C 1
ATOM 1735 O O . ALA B 1 109 ? 1.142 14.133 -11.766 1 97.56 109 ALA B O 1
ATOM 1736 N N . TYR B 1 110 ? 1.291 12.305 -10.484 1 96.88 110 TYR B N 1
ATOM 1737 C CA . TYR B 1 110 ? 2.314 12.875 -9.617 1 96.88 110 TYR B CA 1
ATOM 1738 C C . TYR B 1 110 ? 3.594 13.156 -10.398 1 96.88 110 TYR B C 1
ATOM 1740 O O . TYR B 1 110 ? 4.18 14.234 -10.266 1 96.88 110 TYR B O 1
ATOM 1748 N N . LYS B 1 111 ? 3.961 12.211 -11.188 1 96.5 111 LYS B N 1
ATOM 1749 C CA . LYS B 1 111 ? 5.164 12.383 -12 1 96.5 111 LYS B CA 1
ATOM 1750 C C . LYS B 1 111 ? 5.012 13.555 -12.961 1 96.5 111 LYS B C 1
ATOM 1752 O O . LYS B 1 111 ? 5.957 14.328 -13.164 1 96.5 111 LYS B O 1
ATOM 1757 N N . LYS B 1 112 ? 3.891 13.688 -13.516 1 95.56 112 LYS B N 1
ATOM 1758 C CA . LYS B 1 112 ? 3.623 14.805 -14.414 1 95.56 112 LYS B CA 1
ATOM 1759 C C . LYS B 1 112 ? 3.707 16.141 -13.68 1 95.56 112 LYS B C 1
ATOM 1761 O O . LYS B 1 112 ? 4.273 17.109 -14.195 1 95.56 112 LYS B O 1
ATOM 1766 N N . ALA B 1 113 ? 3.131 16.156 -12.539 1 93.88 113 ALA B N 1
ATOM 1767 C CA . ALA B 1 113 ? 3.152 17.375 -11.734 1 93.88 113 ALA B CA 1
ATOM 1768 C C . ALA B 1 113 ? 4.582 17.766 -11.367 1 93.88 113 ALA B C 1
ATOM 1770 O O . ALA B 1 113 ? 4.938 18.938 -11.406 1 93.88 113 ALA B O 1
ATOM 1771 N N . VAL B 1 114 ? 5.348 16.828 -10.953 1 93.75 114 VAL B N 1
ATOM 1772 C CA . VAL B 1 114 ? 6.742 17.062 -10.594 1 93.75 114 VAL B CA 1
ATOM 1773 C C . VAL B 1 114 ? 7.5 17.609 -11.805 1 93.75 114 VAL B C 1
ATOM 1775 O O . VAL B 1 114 ? 8.289 18.547 -11.688 1 93.75 114 VAL B O 1
ATOM 1778 N N . ALA B 1 115 ? 7.25 16.984 -12.945 1 91.12 115 ALA B N 1
ATOM 1779 C CA . ALA B 1 115 ? 7.918 17.406 -14.172 1 91.12 115 ALA B CA 1
ATOM 1780 C C . ALA B 1 115 ? 7.492 18.828 -14.57 1 91.12 115 ALA B C 1
ATOM 1782 O O . ALA B 1 115 ? 8.289 19.578 -15.125 1 91.12 115 ALA B O 1
ATOM 1783 N N . ALA B 1 116 ? 6.242 19.125 -14.281 1 87.88 116 ALA B N 1
ATOM 1784 C CA . ALA B 1 116 ? 5.699 20.422 -14.656 1 87.88 116 ALA B CA 1
ATOM 1785 C C . ALA B 1 116 ? 6.184 21.516 -13.711 1 87.88 116 ALA B C 1
ATOM 1787 O O . ALA B 1 116 ? 6.215 22.703 -14.078 1 87.88 116 ALA B O 1
ATOM 1788 N N . GLY B 1 117 ? 6.207 21.109 -12.453 1 77.12 117 GLY B N 1
ATOM 1789 C CA . GLY B 1 117 ? 6.652 22.078 -11.469 1 77.12 117 GLY B CA 1
ATOM 1790 C C . GLY B 1 117 ? 8.117 22.453 -11.617 1 77.12 117 GLY B C 1
ATOM 1791 O O . GLY B 1 117 ? 8.648 23.25 -10.836 1 77.12 117 GLY B O 1
ATOM 1792 N N . ARG B 1 118 ? 8.82 21.906 -12.641 1 62.97 118 ARG B N 1
ATOM 1793 C CA . ARG B 1 118 ? 10.164 22.344 -13.023 1 62.97 118 ARG B CA 1
ATOM 1794 C C . ARG B 1 118 ? 10.117 23.266 -14.234 1 62.97 118 ARG B C 1
ATOM 1796 O O . ARG B 1 118 ? 9.203 23.172 -15.062 1 62.97 118 ARG B O 1
#

Organism: NCBI:txid1254439

Sequence (236 aa):
MSEIVVAGVSPSDLPACPVETTLKLIGNKWEVLVLRDLMPGTKRFGELKQSIGGISQKVLTSKLREMEADGLVERRVYAQVPPRVEYSLTPLGRTLKPVLDAMGQWGTAYKKAVAAGRMSEIVVAGVSPSDLPACPVETTLKLIGNKWEVLVLRDLMPGTKRFGELKQSIGGISQKVLTSKLREMEADGLVERRVYAQVPPRVEYSLTPLGRTLKPVLDAMGQWGTAYKKAVAAGR

Nearest PDB structures (foldseek):
  7kd3-assembly1_A  TM=9.672E-01  e=6.630E-10  Clostr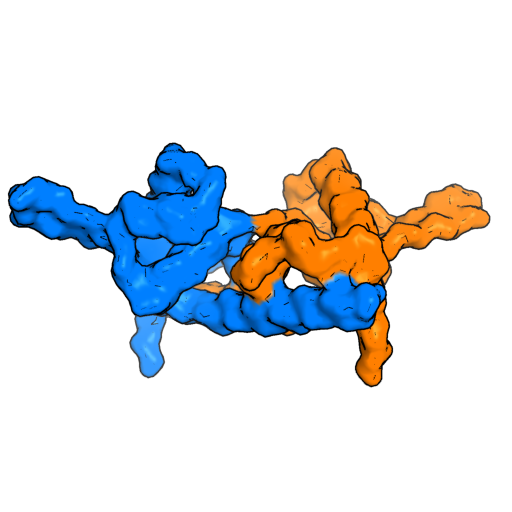idioides difficile R20291
  4a5m-assembly1_B  TM=9.598E-01  e=9.121E-10  Bacillus subtilis
  4a5n-assembly2_D  TM=9.171E-01  e=1.255E-09  Bacillus subtilis
  1yyv-assembly1_B  TM=8.083E-01  e=1.509E-08  Salmonella enterica subsp. enterica serovar Typhimurium str. LT2
  5hs8-assembly1_A  TM=8.256E-01  e=1.238E-07  Bacillus subtilis subsp. subtilis str. 168

pLDDT: mean 94.31, std 10.33, range [40.34, 98.88]

InterPro domains:
  IPR002577 Helix-turn-helix, HxlR type [PF01638] (25-112)
  IPR002577 Helix-turn-helix, HxlR type [PS51118] (17-115)
  IPR036388 Winged helix-like DNA-binding domain superfamily [G3DSA:1.10.10.10] (12-117)
  IPR036390 Winged helix DNA-binding domain superfamily [SSF46785] (15-113)

Foldseek 3Di:
DPPPDFPDDDPVNADPDVVRNVCVQVVDPLLLLLLVVQLVHKDFLVVSPVSSPPDDSVVSVVSQVSNVVRQFKDWDWDPDVVIGIMMHGDPVNNVCVVVNVVVVVVVVVVVVVVVVVD/DPPPDFPDDDPVNADPDVVRNVCVQVVDPLLLLLLVVQLVHKDFLVVSPVSSPPDDSVVSVVSQVSNVVRQFKDWDWDPDVVIGIMIHGDPVNNVCVVVNVVVVVVVVVVVVVVVVVD